Protein AF-0000000070115337 (afdb_homodimer)

Foldseek 3Di:
DCPDDDDDDQVVCCVVVVFWNAECPDDPPDPRYAQFKTKGKDWDAAFDWDPDKDFFAAKKKKKFWQDAWKWKDFPVDIDIDGDGGDMDIDGGGTIIIITHNHTTIMMMMIGRGDPPSPPD/DCPDDDDDDQVVCCVVVVFWNAECPDDPPDPRYAQFKTKGKDWDAAWDWDPDKDFFAAKKKKKFWQDAWKWKDFPVDIDIDGDGGDMDIDGGGTIIIITHNHTTIMMMMIGRGDPPPPPD

Radius of gyration: 17.02 Å; Cα contacts (8 Å, |Δi|>4): 617; chains: 2; bounding box: 38×45×37 Å

Sequence (240 aa):
MDESIYVGNADPDALAERGWLLGHFMPPGHPRHSTDVEIKWGRHPAGDRRAEWVRGEQRTALLVLISGRFHLEFPRRTVVLGKQGDYVVWGRGVDHSWYAPEEAVVLTVRWPSVPGYAIGMDESIYVGNADPDALAERGWLLGHFMPPGHPRHSTDVEIKWGRHPAGDRRAEWVRGEQRTALLVLISGRFHLEFPRRTVVLGKQGDYVVWGRGVDHSWYAPEEAVVLTVRWPSVPGYAIG

Solvent-accessible surface area (backbone atoms only — not comparable to full-atom values): 12409 Å² total; per-residue (Å²): 125,85,72,57,70,44,76,54,44,39,63,71,50,3,63,76,49,82,23,37,62,31,14,56,87,37,55,88,86,41,89,44,37,27,60,58,41,26,34,33,42,43,78,36,54,57,66,38,61,59,92,65,70,46,67,62,33,83,34,35,38,38,40,32,32,60,40,52,29,40,34,41,32,38,94,89,46,71,48,78,32,66,45,67,31,21,30,39,36,36,41,58,56,46,42,35,43,42,39,19,80,33,50,23,32,36,42,35,42,32,35,58,27,63,85,78,67,66,80,125,125,85,74,57,70,43,75,54,44,39,64,69,50,4,64,76,49,82,23,37,61,30,14,55,88,38,56,88,88,41,90,43,37,27,59,59,42,26,34,34,42,45,79,36,52,57,66,38,62,59,91,64,73,48,66,61,32,83,34,36,38,40,41,32,32,58,39,53,29,40,36,42,33,38,96,90,47,73,48,77,33,66,45,69,32,22,30,40,34,38,39,56,56,45,42,37,42,43,37,18,81,33,49,23,32,36,42,35,43,32,36,60,26,64,84,79,67,68,78,127

Organism: Actinoplanes teichomyceticus (NCBI:txid1867)

Nearest PDB structures (foldseek):
  3cew-assembly1_A  TM=8.118E-01  e=1.214E-05  Bacteroides fragilis NCTC 9343
  3bcw-assembly1_A  TM=8.176E-01  e=8.203E-05  Bordetella bronchiseptica RB50
  2q30-assembly1_A  TM=6.316E-01  e=2.907E-05  Oleidesulfovibrio alaskensis G20
  1rc6-assembly1_A  TM=8.215E-01  e=1.402E-03  Escherichia coli
  2vec-assembly1_A  TM=7.480E-01  e=1.127E-03  Escherichia coli

Secondary structure (DSSP, 8-state):
----EEEEEHHHHHHHTTTEEESTTSPTT-TT--SS-EEEEEEE-TTEE-SS-B-S--SEEEEEEEEE-EEEEETTEEEEE-STTEEEEE-TT--BEEEESS-EEEEEEEES--TT----/----EEEEEHHHHHHHTTTEEEBTTSPTT-TTB-SS-EEEEEEE-TTEE-SS-B-S--SEEEEEEEEE-EEEEETTEEEEE-STTEEEEE-TT--BEEEESS-EEEEEEEES--TT----

InterPro domains:
  IPR011051 RmlC-like cupin domain superfamily [SSF51182] (10-116)
  IPR014710 RmlC-like jelly roll fold [G3DSA:2.60.120.10] (31-110)

pLDDT: mean 92.58, std 12.99, range [29.28, 98.94]

Structure (mmCIF, N/CA/C/O backbone):
data_AF-0000000070115337-model_v1
#
loop_
_entity.id
_entity.type
_entity.pdbx_description
1 polymer 'Signal peptidase I'
#
loop_
_atom_site.group_PDB
_atom_site.id
_atom_site.type_symbol
_atom_site.label_atom_id
_atom_site.label_alt_id
_atom_site.label_comp_id
_atom_site.label_asym_id
_atom_site.label_entity_id
_atom_site.label_seq_id
_atom_site.pdbx_PDB_ins_code
_atom_site.Cartn_x
_atom_site.Cartn_y
_atom_site.Cartn_z
_atom_site.occupancy
_atom_site.B_iso_or_equiv
_atom_site.auth_seq_id
_atom_site.auth_comp_id
_atom_site.auth_asym_id
_atom_site.auth_atom_id
_atom_site.pdbx_PDB_model_num
ATOM 1 N N . MET A 1 1 ? -13.93 -22.922 -5.902 1 37.66 1 MET A N 1
ATOM 2 C CA . MET A 1 1 ? -13.586 -21.641 -5.285 1 37.66 1 MET A CA 1
ATOM 3 C C . MET A 1 1 ? -12.93 -20.703 -6.293 1 37.66 1 MET A C 1
ATOM 5 O O . MET A 1 1 ? -11.977 -21.094 -6.973 1 37.66 1 MET A O 1
ATOM 9 N N . ASP A 1 2 ? -13.578 -19.938 -6.918 1 44.94 2 ASP A N 1
ATOM 10 C CA . ASP A 1 2 ? -13.133 -19.125 -8.047 1 44.94 2 ASP A CA 1
ATOM 11 C C . ASP A 1 2 ? -11.82 -18.406 -7.719 1 44.94 2 ASP A C 1
ATOM 13 O O . ASP A 1 2 ? -11.758 -17.609 -6.773 1 44.94 2 ASP A O 1
ATOM 17 N N . GLU A 1 3 ? -10.688 -19.141 -7.848 1 57.88 3 GLU A N 1
ATOM 18 C CA . GLU A 1 3 ? -9.289 -18.719 -7.715 1 57.88 3 GLU A CA 1
ATOM 19 C C . GLU A 1 3 ? -9.047 -17.406 -8.453 1 57.88 3 GLU A C 1
ATOM 21 O O . GLU A 1 3 ? -8.398 -17.391 -9.5 1 57.88 3 GLU A O 1
ATOM 26 N N . SER A 1 4 ? -9.859 -16.297 -8.102 1 81.25 4 SER A N 1
ATOM 27 C CA . SER A 1 4 ? -9.797 -15.133 -8.977 1 81.25 4 SER A CA 1
ATOM 28 C C . SER A 1 4 ? -8.539 -14.312 -8.711 1 81.25 4 SER A C 1
ATOM 30 O O . SER A 1 4 ? -8.188 -14.062 -7.559 1 81.25 4 SER A O 1
ATOM 32 N N . ILE A 1 5 ? -7.645 -14.344 -9.602 1 94.88 5 ILE A N 1
ATOM 33 C CA . ILE A 1 5 ? -6.465 -13.492 -9.719 1 94.88 5 ILE A CA 1
ATOM 34 C C . ILE A 1 5 ? -6.77 -12.32 -10.648 1 94.88 5 ILE A C 1
ATOM 36 O O . ILE A 1 5 ? -7.23 -12.516 -11.773 1 94.88 5 ILE A O 1
ATOM 40 N N . TYR A 1 6 ? -6.633 -11.156 -10.117 1 97.5 6 TYR A N 1
ATOM 41 C CA . TYR A 1 6 ? -6.824 -9.953 -10.914 1 97.5 6 TYR A CA 1
ATOM 42 C C . TYR A 1 6 ? -5.504 -9.211 -11.102 1 97.5 6 TYR A C 1
ATOM 44 O O . TYR A 1 6 ? -4.754 -9.008 -10.148 1 97.5 6 TYR A O 1
ATOM 52 N N . VAL A 1 7 ? -5.23 -8.859 -12.352 1 98 7 VAL A N 1
ATOM 53 C CA . VAL A 1 7 ? -3.982 -8.18 -12.672 1 98 7 VAL A CA 1
ATOM 54 C C . VAL A 1 7 ? -4.281 -6.832 -13.328 1 98 7 VAL A C 1
ATOM 56 O O . VAL A 1 7 ? -5.168 -6.73 -14.18 1 98 7 VAL A O 1
ATOM 59 N N . GLY A 1 8 ? -3.562 -5.793 -12.914 1 97.94 8 GLY A N 1
ATOM 60 C CA . GLY A 1 8 ? -3.701 -4.477 -13.516 1 97.94 8 GLY A CA 1
ATOM 61 C C . GLY A 1 8 ? -2.49 -3.59 -13.305 1 97.94 8 GLY A C 1
ATOM 62 O O . GLY A 1 8 ? -1.444 -4.059 -12.844 1 97.94 8 GLY A O 1
ATOM 63 N N . ASN A 1 9 ? -2.559 -2.375 -13.758 1 98.81 9 ASN A N 1
ATOM 64 C CA . ASN A 1 9 ? -1.604 -1.315 -13.453 1 98.81 9 ASN A CA 1
ATOM 65 C C . ASN A 1 9 ? -2.277 -0.135 -12.758 1 98.81 9 ASN A C 1
ATOM 67 O O . ASN A 1 9 ? -3.344 0.314 -13.18 1 98.81 9 ASN A O 1
ATOM 71 N N . ALA A 1 10 ? -1.604 0.33 -11.758 1 98.69 10 ALA A N 1
ATOM 72 C CA . ALA A 1 10 ? -2.211 1.312 -10.859 1 98.69 10 ALA A CA 1
ATOM 73 C C . ALA A 1 10 ? -2.408 2.65 -11.57 1 98.69 10 ALA A C 1
ATOM 75 O O . ALA A 1 10 ? -3.359 3.379 -11.281 1 98.69 10 ALA A O 1
ATOM 76 N N . ASP A 1 11 ? -1.529 3.004 -12.5 1 97.94 11 ASP A N 1
ATOM 77 C CA . ASP A 1 11 ? -1.623 4.312 -13.133 1 97.94 11 ASP A CA 1
ATOM 78 C C . ASP A 1 11 ? -2.93 4.457 -13.906 1 97.94 11 ASP A C 1
ATOM 80 O O . ASP A 1 11 ? -3.764 5.301 -13.586 1 97.94 11 ASP A O 1
ATOM 84 N N . PRO A 1 12 ? -3.221 3.621 -14.914 1 97.88 12 PRO A N 1
ATOM 85 C CA . PRO A 1 12 ? -4.48 3.789 -15.641 1 97.88 12 PRO A CA 1
ATOM 86 C C . PRO A 1 12 ? -5.703 3.428 -14.797 1 97.88 12 PRO A C 1
ATOM 88 O O . PRO A 1 12 ? -6.762 4.047 -14.945 1 97.88 12 PRO A O 1
ATOM 91 N N . ASP A 1 13 ? -5.637 2.439 -13.906 1 97.38 13 ASP A N 1
ATOM 92 C CA . ASP A 1 13 ? -6.785 2.008 -13.117 1 97.38 13 ASP A CA 1
ATOM 93 C C . ASP A 1 13 ? -7.215 3.096 -12.141 1 97.38 13 ASP A C 1
ATOM 95 O O . ASP A 1 13 ? -8.414 3.344 -11.961 1 97.38 13 ASP A O 1
ATOM 99 N N . ALA A 1 14 ? -6.191 3.697 -11.5 1 95.62 14 ALA A N 1
ATOM 100 C CA . ALA A 1 14 ? -6.508 4.738 -10.523 1 95.62 14 ALA A CA 1
ATOM 101 C C . ALA A 1 14 ? -7.078 5.977 -11.203 1 95.62 14 ALA A C 1
ATOM 103 O O . ALA A 1 14 ? -7.957 6.645 -10.664 1 95.62 14 ALA A O 1
ATOM 104 N N . LEU A 1 15 ? -6.508 6.316 -12.336 1 93.56 15 LEU A N 1
ATOM 105 C CA . LEU A 1 15 ? -7.023 7.453 -13.094 1 93.56 15 LEU A CA 1
ATOM 106 C C . LEU A 1 15 ? -8.516 7.293 -13.359 1 93.56 15 LEU A C 1
ATOM 108 O O . LEU A 1 15 ? -9.273 8.258 -13.25 1 93.56 15 LEU A O 1
ATOM 112 N N . ALA A 1 16 ? -8.984 6.09 -13.555 1 92.25 16 ALA A N 1
ATOM 113 C CA . ALA A 1 16 ? -10.383 5.82 -13.875 1 92.25 16 ALA A CA 1
ATOM 114 C C . ALA A 1 16 ? -11.266 5.961 -12.633 1 92.25 16 ALA A C 1
ATOM 116 O O . ALA A 1 16 ? -12.477 6.176 -12.742 1 92.25 16 ALA A O 1
ATOM 117 N N . GLU A 1 17 ? -10.672 5.859 -11.445 1 91.94 17 GLU A N 1
ATOM 118 C CA . GLU A 1 17 ? -11.414 5.863 -10.195 1 91.94 17 GLU A CA 1
ATOM 119 C C . GLU A 1 17 ? -10.953 6.992 -9.281 1 91.94 17 GLU A C 1
ATOM 121 O O . GLU A 1 17 ? -10.969 6.852 -8.055 1 91.94 17 GLU A O 1
ATOM 126 N N . ARG A 1 18 ? -10.398 8.086 -9.867 1 90.75 18 ARG A N 1
ATOM 127 C CA . ARG A 1 18 ? -10 9.289 -9.141 1 90.75 18 ARG A CA 1
ATOM 128 C C . ARG A 1 18 ? -8.938 8.961 -8.094 1 90.75 18 ARG A C 1
ATOM 130 O O . ARG A 1 18 ? -9.031 9.414 -6.949 1 90.75 18 ARG A O 1
ATOM 137 N N . GLY A 1 19 ? -8.062 7.98 -8.445 1 94.38 19 GLY A N 1
ATOM 138 C CA . GLY A 1 19 ? -6.914 7.652 -7.625 1 94.38 19 GLY A CA 1
ATOM 139 C C . GLY A 1 19 ? -7.098 6.379 -6.82 1 94.38 19 GLY A C 1
ATOM 140 O O . GLY A 1 19 ? -6.129 5.82 -6.301 1 94.38 19 GLY A O 1
ATOM 141 N N . TRP A 1 20 ? -8.367 5.914 -6.723 1 94.88 20 TRP A N 1
ATOM 142 C CA . TRP A 1 20 ? -8.625 4.723 -5.918 1 94.88 20 TRP A CA 1
ATOM 143 C C . TRP A 1 20 ? -8.391 3.455 -6.73 1 94.88 20 TRP A C 1
ATOM 145 O O . TRP A 1 20 ? -8.82 3.361 -7.883 1 94.88 20 TRP A O 1
ATOM 155 N N . LEU A 1 21 ? -7.738 2.576 -6.129 1 96.56 21 LEU A N 1
ATOM 156 C CA . LEU A 1 21 ? -7.43 1.306 -6.777 1 96.56 21 LEU A CA 1
ATOM 157 C C . LEU A 1 21 ? -8.344 0.198 -6.266 1 96.56 21 LEU A C 1
ATOM 159 O O . LEU A 1 21 ? -8.797 -0.646 -7.043 1 96.56 21 LEU A O 1
ATOM 163 N N . LEU A 1 22 ? -8.641 0.232 -5.02 1 96.69 22 LEU A N 1
ATOM 164 C CA . LEU A 1 22 ? -9.359 -0.833 -4.332 1 96.69 22 LEU A CA 1
ATOM 165 C C . LEU A 1 22 ? -10.18 -0.273 -3.172 1 96.69 22 LEU A C 1
ATOM 167 O O . LEU A 1 22 ? -9.688 0.554 -2.402 1 96.69 22 LEU A O 1
ATOM 171 N N . GLY A 1 23 ? -11.461 -0.731 -3.094 1 95.44 23 GLY A N 1
ATOM 172 C CA . GLY A 1 23 ? -12.297 -0.263 -2.002 1 95.44 23 GLY A CA 1
ATOM 173 C C . GLY A 1 23 ? -13.781 -0.468 -2.258 1 95.44 23 GLY A C 1
ATOM 174 O O . GLY A 1 23 ? -14.164 -1.12 -3.23 1 95.44 23 GLY A O 1
ATOM 175 N N . HIS A 1 24 ? -14.641 0.125 -1.381 1 93.62 24 HIS A N 1
ATOM 176 C CA . HIS A 1 24 ? -16.078 -0.079 -1.353 1 93.62 24 HIS A CA 1
ATOM 177 C C . HIS A 1 24 ? -16.75 0.474 -2.611 1 93.62 24 HIS A C 1
ATOM 179 O O . HIS A 1 24 ? -17.844 0.061 -2.971 1 93.62 24 HIS A O 1
ATOM 185 N N . PHE A 1 25 ? -16.078 1.37 -3.291 1 90.69 25 PHE A N 1
ATOM 186 C CA . PHE A 1 25 ? -16.641 2.041 -4.457 1 90.69 25 PHE A CA 1
ATOM 187 C C . PHE A 1 25 ? -16.766 1.072 -5.629 1 90.69 25 PHE A C 1
ATOM 189 O O . PHE A 1 25 ? -17.484 1.342 -6.586 1 90.69 25 PHE A O 1
ATOM 196 N N . MET A 1 26 ? -15.977 0.029 -5.582 1 92.81 26 MET A N 1
ATOM 197 C CA . MET A 1 26 ? -16.141 -0.997 -6.609 1 92.81 26 MET A CA 1
ATOM 198 C C . MET A 1 26 ? -17.406 -1.807 -6.379 1 92.81 26 MET A C 1
ATOM 200 O O . MET A 1 26 ? -17.781 -2.068 -5.234 1 92.81 26 MET A O 1
ATOM 204 N N . PRO A 1 27 ? -18.078 -2.17 -7.434 1 92.5 27 PRO A N 1
ATOM 205 C CA . PRO A 1 27 ? -19.281 -2.965 -7.238 1 92.5 27 PRO A CA 1
ATOM 206 C C . PRO A 1 27 ? -19.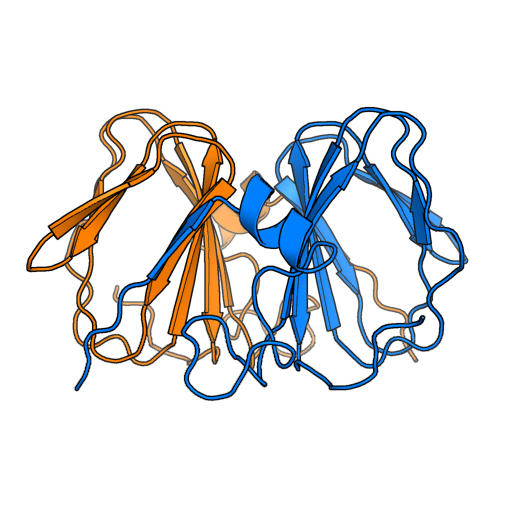016 -4.305 -6.555 1 92.5 27 PRO A C 1
ATOM 208 O O . PRO A 1 27 ? -17.953 -4.906 -6.77 1 92.5 27 PRO A O 1
ATOM 211 N N . PRO A 1 28 ? -20.031 -4.738 -5.785 1 91.19 28 PRO A N 1
ATOM 212 C CA . PRO A 1 28 ? -19.875 -6.059 -5.168 1 91.19 28 PRO A CA 1
ATOM 213 C C . PRO A 1 28 ? -19.531 -7.148 -6.18 1 91.19 28 PRO A C 1
ATOM 215 O O . PRO A 1 28 ? -20.078 -7.172 -7.277 1 91.19 28 PRO A O 1
ATOM 218 N N . GLY A 1 29 ? -18.609 -7.945 -5.848 1 90.94 29 GLY A N 1
ATOM 219 C CA . GLY A 1 29 ? -18.203 -9.031 -6.727 1 90.94 29 GLY A CA 1
ATOM 220 C C . GLY A 1 29 ? -16.969 -8.719 -7.535 1 90.94 29 GLY A C 1
ATOM 221 O O . GLY A 1 29 ? -16.328 -9.617 -8.086 1 90.94 29 GLY A O 1
ATOM 222 N N . HIS A 1 30 ? -16.797 -7.367 -7.723 1 93.25 30 HIS A N 1
ATOM 223 C CA . HIS A 1 30 ? -15.57 -6.973 -8.406 1 93.25 30 HIS A CA 1
ATOM 224 C C . HIS A 1 30 ? -14.336 -7.332 -7.59 1 93.25 30 HIS A C 1
ATOM 226 O O . HIS A 1 30 ? -14.328 -7.184 -6.367 1 93.25 30 HIS A O 1
ATOM 232 N N . PRO A 1 31 ? -13.211 -7.727 -8.234 1 93.31 31 PRO A N 1
ATOM 233 C CA . PRO A 1 31 ? -12.023 -8.18 -7.512 1 93.31 31 PRO A CA 1
ATOM 234 C C . PRO A 1 31 ? -11.398 -7.078 -6.652 1 93.31 31 PRO A C 1
ATOM 236 O O . PRO A 1 31 ? -10.688 -7.371 -5.688 1 93.31 31 PRO A O 1
ATOM 239 N N . ARG A 1 32 ? -11.703 -5.906 -6.992 1 96.5 32 ARG A N 1
ATOM 240 C CA . ARG A 1 32 ? -11.117 -4.789 -6.258 1 96.5 32 ARG A CA 1
ATOM 241 C C . ARG A 1 32 ? -12.117 -4.203 -5.266 1 96.5 32 ARG A C 1
ATOM 243 O O . ARG A 1 32 ? -11.914 -3.102 -4.75 1 96.5 32 ARG A O 1
ATOM 250 N N . HIS A 1 33 ? -13.258 -4.914 -5.059 1 95.38 33 HIS A N 1
ATOM 251 C CA . HIS A 1 33 ? -14.195 -4.48 -4.023 1 95.38 33 HIS A CA 1
ATOM 252 C C . HIS A 1 33 ? -13.727 -4.906 -2.639 1 95.38 33 HIS A C 1
ATOM 254 O O . HIS A 1 33 ? -13.344 -6.062 -2.438 1 95.38 33 HIS A O 1
ATOM 260 N N . SER A 1 34 ? -13.758 -3.992 -1.708 1 96.06 34 SER A N 1
ATOM 261 C CA . SER A 1 34 ? -13.445 -4.289 -0.314 1 96.06 34 SER A CA 1
ATOM 262 C C . SER A 1 34 ? -14.156 -3.32 0.628 1 96.06 34 SER A C 1
ATOM 264 O O . SER A 1 34 ? -14.141 -2.107 0.405 1 96.06 34 SER A O 1
ATOM 266 N N . THR A 1 35 ? -14.703 -3.844 1.686 1 94.56 35 THR A N 1
ATOM 267 C CA . THR A 1 35 ? -15.211 -2.988 2.752 1 94.56 35 THR A CA 1
ATOM 268 C C . THR A 1 35 ? -14.203 -2.887 3.893 1 94.56 35 THR A C 1
ATOM 270 O O . THR A 1 35 ? -14.367 -2.076 4.805 1 94.56 35 THR A O 1
ATOM 273 N N . ASP A 1 36 ? -13.133 -3.639 3.834 1 95.44 36 ASP A N 1
ATOM 274 C CA . ASP A 1 36 ? -12.141 -3.693 4.906 1 95.44 36 ASP A CA 1
ATOM 275 C C . ASP A 1 36 ? -11.039 -2.658 4.691 1 95.44 36 ASP A C 1
ATOM 277 O O . ASP A 1 36 ? -10.57 -2.043 5.648 1 95.44 36 ASP A O 1
ATOM 281 N N . VAL A 1 37 ? -10.617 -2.512 3.443 1 97.31 37 VAL A N 1
ATOM 282 C CA . VAL A 1 37 ? -9.453 -1.688 3.145 1 97.31 37 VAL A CA 1
ATOM 283 C C . VAL A 1 37 ? -9.695 -0.882 1.872 1 97.31 37 VAL A C 1
ATOM 285 O O . VAL A 1 37 ? -10.352 -1.361 0.944 1 97.31 37 VAL A O 1
ATOM 288 N N . GLU A 1 38 ? -9.156 0.298 1.89 1 96.62 38 GLU A N 1
ATOM 289 C CA . GLU A 1 38 ? -9.062 1.13 0.693 1 96.62 38 GLU A CA 1
ATOM 290 C C . GLU A 1 38 ? -7.605 1.39 0.315 1 96.62 38 GLU A C 1
ATOM 292 O O . GLU A 1 38 ? -6.762 1.611 1.187 1 96.62 38 GLU A O 1
ATOM 297 N N . ILE A 1 39 ? -7.359 1.362 -0.962 1 98.19 39 ILE A N 1
ATOM 298 C CA . ILE A 1 39 ? -6.016 1.672 -1.444 1 98.19 39 ILE A CA 1
ATOM 299 C C . ILE A 1 39 ? -6.094 2.74 -2.531 1 98.19 39 ILE A C 1
ATOM 301 O O . ILE A 1 39 ? -6.848 2.6 -3.496 1 98.19 39 ILE A O 1
ATOM 305 N N . LYS A 1 40 ? -5.375 3.809 -2.371 1 97.69 40 LYS A N 1
ATOM 306 C CA . LYS A 1 40 ? -5.27 4.895 -3.34 1 97.69 40 LYS A CA 1
ATOM 307 C C . LYS A 1 40 ? -3.863 4.98 -3.922 1 97.69 40 LYS A C 1
ATOM 309 O O . LYS A 1 40 ? -2.877 4.852 -3.195 1 97.69 40 LYS A O 1
ATOM 314 N N . TRP A 1 41 ? -3.781 5.074 -5.176 1 98.5 41 TRP A N 1
ATOM 315 C CA . TRP A 1 41 ? -2.562 5.328 -5.941 1 98.5 41 TRP A CA 1
ATOM 316 C C . TRP A 1 41 ? -2.551 6.75 -6.492 1 98.5 41 TRP A C 1
ATOM 318 O O . TRP A 1 41 ? -3.359 7.09 -7.359 1 98.5 41 TRP A O 1
ATOM 328 N N . GLY A 1 42 ? -1.579 7.59 -5.93 1 98.12 42 GLY A N 1
ATOM 329 C CA . GLY A 1 42 ? -1.545 8.984 -6.348 1 98.12 42 GLY A CA 1
ATOM 330 C C . GLY A 1 42 ? -0.309 9.336 -7.152 1 98.12 42 GLY A C 1
ATOM 331 O O . GLY A 1 42 ? 0.816 9.172 -6.676 1 98.12 42 GLY A O 1
ATOM 332 N N . ARG A 1 43 ? -0.493 9.781 -8.352 1 97.88 43 ARG A N 1
ATOM 333 C CA . ARG A 1 43 ? 0.549 10.438 -9.133 1 97.88 43 ARG A CA 1
ATOM 334 C C . ARG A 1 43 ? 0.312 11.938 -9.203 1 97.88 43 ARG A C 1
ATOM 336 O O . ARG A 1 43 ? -0.723 12.383 -9.703 1 97.88 43 ARG A O 1
ATOM 343 N N . HIS A 1 44 ? 1.258 12.648 -8.711 1 98.19 44 HIS A N 1
ATOM 344 C CA . HIS A 1 44 ? 1.104 14.094 -8.555 1 98.19 44 HIS A CA 1
ATOM 345 C C . HIS A 1 44 ? 2.172 14.852 -9.336 1 98.19 44 HIS A C 1
ATOM 347 O O . HIS A 1 44 ? 3.369 14.641 -9.117 1 98.19 44 HIS A O 1
ATOM 353 N N . PRO A 1 45 ? 1.77 15.688 -10.258 1 98.25 45 PRO A N 1
ATOM 354 C CA . PRO A 1 45 ? 2.764 16.562 -10.891 1 98.25 45 PRO A CA 1
ATOM 355 C C . PRO A 1 45 ? 3.342 17.594 -9.922 1 98.25 45 PRO A C 1
ATOM 357 O O . PRO A 1 45 ? 2.766 17.844 -8.859 1 98.25 45 PRO A O 1
ATOM 360 N N . ALA A 1 46 ? 4.496 18.141 -10.305 1 98.69 46 ALA A N 1
ATOM 361 C CA . ALA A 1 46 ? 5.109 19.188 -9.492 1 98.69 46 ALA A CA 1
ATOM 362 C C . ALA A 1 46 ? 4.129 20.328 -9.258 1 98.69 46 ALA A C 1
ATOM 364 O O . ALA A 1 46 ? 3.482 20.812 -10.188 1 98.69 46 ALA A O 1
ATOM 365 N N . GLY A 1 47 ? 3.943 20.719 -8.031 1 98.62 47 GLY A N 1
ATOM 366 C CA . GLY A 1 47 ? 3.086 21.844 -7.672 1 98.62 47 GLY A CA 1
ATOM 367 C C . GLY A 1 47 ? 1.686 21.422 -7.273 1 98.62 47 GLY A C 1
ATOM 368 O O . GLY A 1 47 ? 0.894 22.234 -6.801 1 98.62 47 GLY A O 1
ATOM 369 N N . ASP A 1 48 ? 1.349 20.156 -7.414 1 98.38 48 ASP A N 1
ATOM 370 C CA . ASP A 1 48 ? 0.033 19.641 -7.043 1 98.38 48 ASP A CA 1
ATOM 371 C C . ASP A 1 48 ? -0.227 19.828 -5.551 1 98.38 48 ASP A C 1
ATOM 373 O O . ASP A 1 48 ? 0.681 19.672 -4.73 1 98.38 48 ASP A O 1
ATOM 377 N N . ARG A 1 49 ? -1.497 20.172 -5.234 1 98.06 49 ARG A N 1
ATOM 378 C CA . ARG A 1 49 ? -1.897 20.438 -3.854 1 98.06 49 ARG A CA 1
ATOM 379 C C . ARG A 1 49 ? -3.35 20.031 -3.621 1 98.06 49 ARG A C 1
ATOM 381 O O . ARG A 1 49 ? -4.203 20.25 -4.48 1 98.06 49 ARG A O 1
ATOM 388 N N . ARG A 1 50 ? -3.506 19.547 -2.408 1 96.69 50 ARG A N 1
ATOM 389 C CA . ARG A 1 50 ? -4.895 19.25 -2.07 1 96.69 50 ARG A CA 1
ATOM 390 C C . ARG A 1 50 ? -5.719 20.516 -1.969 1 96.69 50 ARG A C 1
ATOM 392 O O . ARG A 1 50 ? -5.281 21.5 -1.36 1 96.69 50 ARG A O 1
ATOM 399 N N . ALA A 1 51 ? -6.941 20.453 -2.43 1 94.5 51 ALA A N 1
ATOM 400 C CA . ALA A 1 51 ? -7.793 21.641 -2.5 1 94.5 51 ALA A CA 1
ATOM 401 C C . ALA A 1 51 ? -8.273 22.047 -1.111 1 94.5 51 ALA A C 1
ATOM 403 O O . ALA A 1 51 ? -8.344 23.234 -0.799 1 94.5 51 ALA A O 1
ATOM 404 N N . GLU A 1 52 ? -8.648 21.062 -0.316 1 94.62 52 GLU A N 1
ATOM 405 C CA . GLU A 1 52 ? -9.172 21.328 1.021 1 94.62 52 GLU A CA 1
ATOM 406 C C . GLU A 1 52 ? -8.602 20.344 2.039 1 94.62 52 GLU A C 1
ATOM 408 O O . GLU A 1 52 ? -8.453 19.156 1.744 1 94.62 52 GLU A O 1
ATOM 413 N N . TRP A 1 53 ? -8.469 20.859 3.254 1 95.38 53 TRP A N 1
ATOM 414 C CA . TRP A 1 53 ? -8.039 20 4.344 1 95.38 53 TRP A CA 1
ATOM 415 C C . TRP A 1 53 ? -9.078 18.922 4.625 1 95.38 53 TRP A C 1
ATOM 417 O O . TRP A 1 53 ? -10.281 19.188 4.617 1 95.38 53 TRP A O 1
ATOM 427 N N . VAL A 1 54 ? -8.539 17.656 4.816 1 92.56 54 VAL A N 1
ATOM 428 C CA . VAL A 1 54 ? -9.398 16.625 5.402 1 92.56 54 VAL A CA 1
ATOM 429 C C . VAL A 1 54 ? -9.562 16.891 6.902 1 92.56 54 VAL A C 1
ATOM 431 O O . VAL A 1 54 ? -8.578 17.109 7.609 1 92.56 54 VAL A O 1
ATOM 434 N N . ARG A 1 55 ? -10.727 16.844 7.316 1 91.75 55 ARG A N 1
ATOM 435 C CA . ARG A 1 55 ? -11.008 17.047 8.734 1 91.75 55 ARG A CA 1
ATOM 436 C C . ARG A 1 55 ? -11.758 15.844 9.312 1 91.75 55 ARG A C 1
ATOM 438 O O . ARG A 1 55 ? -12.617 15.266 8.648 1 91.75 55 ARG A O 1
ATOM 445 N N . GLY A 1 56 ? -11.445 15.562 10.5 1 85.56 56 GLY A N 1
ATOM 446 C CA . GLY A 1 56 ? -12.164 14.508 11.195 1 85.56 56 GLY A CA 1
ATOM 447 C C . GLY A 1 56 ? -12.016 13.148 10.539 1 85.56 56 GLY A C 1
ATOM 448 O O . GLY A 1 56 ? -13.008 12.438 10.336 1 85.56 56 GLY A O 1
ATOM 449 N N . GLU A 1 57 ? -10.82 12.766 10.141 1 84.56 57 GLU A N 1
ATOM 450 C CA . GLU A 1 57 ? -10.578 11.445 9.562 1 84.56 57 GLU A CA 1
ATOM 451 C C . GLU A 1 57 ? -11.172 10.344 10.438 1 84.56 57 GLU A C 1
ATOM 453 O O . GLU A 1 57 ? -11.016 10.359 11.664 1 84.56 57 GLU A O 1
ATOM 458 N N . GLN A 1 58 ? -11.906 9.406 9.844 1 86.62 58 GLN A N 1
ATOM 459 C CA . GLN A 1 58 ? -12.57 8.344 10.594 1 86.62 58 GLN A CA 1
ATOM 460 C C . GLN A 1 58 ? -11.797 7.035 10.484 1 86.62 58 GLN A C 1
ATOM 462 O O . GLN A 1 58 ? -12.078 6.078 11.211 1 86.62 58 GLN A O 1
ATOM 467 N N . ARG A 1 59 ? -10.867 7.055 9.672 1 92.31 59 ARG A N 1
ATOM 468 C CA . ARG A 1 59 ? -10.109 5.836 9.398 1 92.31 59 ARG A CA 1
ATOM 469 C C . ARG A 1 59 ? -8.656 5.984 9.836 1 92.31 59 ARG A C 1
ATOM 471 O O . ARG A 1 59 ? -8.195 7.094 10.117 1 92.31 59 ARG A O 1
ATOM 478 N N . THR A 1 60 ? -7.984 4.902 9.938 1 94.81 60 THR A N 1
ATOM 479 C CA . THR A 1 60 ? -6.527 4.902 10.039 1 94.81 60 THR A CA 1
ATOM 480 C C . THR A 1 60 ? -5.895 4.867 8.648 1 94.81 60 THR A C 1
ATOM 482 O O . THR A 1 60 ? -6.41 4.207 7.742 1 94.81 60 THR A O 1
ATOM 485 N N . ALA A 1 61 ? -4.77 5.578 8.516 1 96.81 61 ALA A N 1
ATOM 486 C CA . ALA A 1 61 ? -4.137 5.645 7.203 1 96.81 61 ALA A CA 1
ATOM 487 C C . ALA A 1 61 ? -2.633 5.41 7.305 1 96.81 61 ALA A C 1
ATOM 489 O O . ALA A 1 61 ? -1.998 5.832 8.273 1 96.81 61 ALA A O 1
ATOM 490 N N . LEU A 1 62 ? -2.072 4.719 6.398 1 98.25 62 LEU A N 1
ATOM 491 C CA . LEU A 1 62 ? -0.644 4.684 6.109 1 98.25 62 LEU A CA 1
ATOM 492 C C . LEU A 1 62 ? -0.362 5.191 4.699 1 98.25 62 LEU A C 1
ATOM 494 O O . LEU A 1 62 ? -0.914 4.672 3.727 1 98.25 62 LEU A O 1
ATOM 498 N N . LEU A 1 63 ? 0.385 6.242 4.543 1 98.81 63 LEU A N 1
ATOM 499 C CA . LEU A 1 63 ? 0.828 6.762 3.254 1 98.81 63 LEU A CA 1
ATOM 500 C C . LEU A 1 63 ? 2.328 6.559 3.072 1 98.81 63 LEU A C 1
ATOM 502 O O . LEU A 1 63 ? 3.117 6.922 3.947 1 98.81 63 LEU A O 1
ATOM 506 N N . VAL A 1 64 ? 2.773 5.953 1.977 1 98.94 64 VAL A N 1
ATOM 507 C CA . VAL A 1 64 ? 4.18 5.672 1.71 1 98.94 64 VAL A CA 1
ATOM 508 C C . VAL A 1 64 ? 4.594 6.312 0.387 1 98.94 64 VAL A C 1
ATOM 510 O O . VAL A 1 64 ? 3.842 6.277 -0.589 1 98.94 64 VAL A O 1
ATOM 513 N N . LEU A 1 65 ? 5.805 6.906 0.336 1 98.94 65 LEU A N 1
ATOM 514 C CA . LEU A 1 65 ? 6.363 7.484 -0.881 1 98.94 65 LEU A CA 1
ATOM 515 C C . LEU A 1 65 ? 6.949 6.398 -1.778 1 98.94 65 LEU A C 1
ATOM 517 O O . LEU A 1 65 ? 7.812 5.629 -1.348 1 98.94 65 LEU A O 1
ATOM 521 N N . ILE A 1 66 ? 6.488 6.367 -2.953 1 98.88 66 ILE A N 1
ATOM 522 C CA . ILE A 1 66 ? 7.004 5.426 -3.943 1 98.88 66 ILE A CA 1
ATOM 523 C C . ILE A 1 66 ? 8.156 6.066 -4.707 1 98.88 66 ILE A C 1
ATOM 525 O O . ILE A 1 66 ? 9.211 5.445 -4.891 1 98.88 66 ILE A O 1
ATOM 529 N N . SER A 1 67 ? 7.969 7.258 -5.125 1 98.75 67 SER A N 1
ATOM 530 C CA . SER A 1 67 ? 9.023 8.016 -5.797 1 98.75 67 SER A CA 1
ATOM 531 C C . SER A 1 67 ? 8.766 9.516 -5.719 1 98.75 67 SER A C 1
ATOM 533 O O . SER A 1 67 ? 7.625 9.938 -5.523 1 98.75 67 SER A O 1
ATOM 535 N N . GLY A 1 68 ? 9.867 10.297 -5.812 1 98.62 68 GLY A N 1
ATOM 536 C CA . GLY A 1 68 ? 9.781 11.75 -5.82 1 98.62 68 GLY A CA 1
ATOM 537 C C . GLY A 1 68 ? 9.867 12.359 -4.434 1 98.62 68 GLY A C 1
ATOM 538 O O . GLY A 1 68 ? 10.695 11.938 -3.617 1 98.62 68 GLY A O 1
ATOM 539 N N . ARG A 1 69 ? 9.156 13.445 -4.227 1 98.88 69 ARG A N 1
ATOM 540 C CA . ARG A 1 69 ? 9.078 14.164 -2.961 1 98.88 69 ARG A CA 1
ATOM 541 C C . ARG A 1 69 ? 7.645 14.594 -2.662 1 98.88 69 ARG A C 1
ATOM 543 O O . ARG A 1 69 ? 6.922 15.039 -3.561 1 98.88 69 ARG A O 1
ATOM 550 N N . PHE A 1 70 ? 7.227 14.492 -1.413 1 98.88 70 PHE A N 1
ATOM 551 C CA . PHE A 1 70 ? 5.84 14.719 -1.023 1 98.88 70 PHE A CA 1
ATOM 552 C C . PHE A 1 70 ? 5.758 15.281 0.392 1 98.88 70 PHE A C 1
ATOM 554 O O . PHE A 1 70 ? 6.441 14.797 1.297 1 98.88 70 PHE A O 1
ATOM 561 N N . HIS A 1 71 ? 5.004 16.281 0.521 1 98.94 71 HIS A N 1
ATOM 562 C CA . HIS A 1 71 ? 4.77 16.875 1.83 1 98.94 71 HIS A CA 1
ATOM 563 C C . HIS A 1 71 ? 3.393 16.5 2.367 1 98.94 71 HIS A C 1
ATOM 565 O O . HIS A 1 71 ? 2.373 16.844 1.76 1 98.94 71 HIS A O 1
ATOM 571 N N . LEU A 1 72 ? 3.359 15.82 3.463 1 98.69 72 LEU A N 1
ATOM 572 C CA . LEU A 1 72 ? 2.119 15.594 4.199 1 98.69 72 LEU A CA 1
ATOM 573 C C . LEU A 1 72 ? 1.968 16.609 5.328 1 98.69 72 LEU A C 1
ATOM 575 O O . LEU A 1 72 ? 2.848 16.734 6.184 1 98.69 72 LEU A O 1
ATOM 579 N N . GLU A 1 73 ? 0.883 17.281 5.281 1 98.38 73 GLU A N 1
ATOM 580 C CA . GLU A 1 73 ? 0.702 18.422 6.191 1 98.38 73 GLU A CA 1
ATOM 581 C C . GLU A 1 73 ? -0.308 18.094 7.285 1 98.38 73 GLU A C 1
ATOM 583 O O . GLU A 1 73 ? -1.414 17.625 7 1 98.38 73 GLU A O 1
ATOM 588 N N . PHE A 1 74 ? 0.121 18.281 8.508 1 97.06 74 PHE A N 1
ATOM 589 C CA . PHE A 1 74 ? -0.722 18.219 9.695 1 97.06 74 PHE A CA 1
ATOM 590 C C . PHE A 1 74 ? -0.809 19.578 10.383 1 97.06 74 PHE A C 1
ATOM 592 O O . PHE A 1 74 ? -0.025 20.469 10.078 1 97.06 74 PHE A O 1
ATOM 599 N N . PRO A 1 75 ? -1.827 19.812 11.266 1 94.81 75 PRO A N 1
ATOM 600 C CA . PRO A 1 75 ? -2.023 21.141 11.852 1 94.81 75 PRO A CA 1
ATOM 601 C C . PRO A 1 75 ? -0.761 21.688 12.508 1 94.81 75 PRO A C 1
ATOM 603 O O . PRO A 1 75 ? -0.492 22.891 12.43 1 94.81 75 PRO A O 1
ATOM 606 N N . ARG A 1 76 ? 0.105 20.812 13.102 1 94.25 76 ARG A N 1
ATOM 607 C CA . ARG A 1 76 ? 1.214 21.344 13.891 1 94.25 76 ARG A CA 1
ATOM 608 C C . ARG A 1 76 ? 2.555 20.984 13.258 1 94.25 76 ARG A C 1
ATOM 610 O O . ARG A 1 76 ? 3.611 21.297 13.812 1 94.25 76 ARG A O 1
ATOM 617 N N . ARG A 1 77 ? 2.482 20.312 12.086 1 96.31 77 ARG A N 1
ATOM 618 C CA . ARG A 1 77 ? 3.754 19.953 11.469 1 96.31 77 ARG A CA 1
ATOM 619 C C . ARG A 1 77 ? 3.553 19.5 10.023 1 96.31 77 ARG A C 1
ATOM 621 O O . ARG A 1 77 ? 2.453 19.094 9.641 1 96.31 77 ARG A O 1
ATOM 628 N N . THR A 1 78 ? 4.617 19.641 9.312 1 98.19 78 THR A N 1
ATOM 629 C CA . THR A 1 78 ? 4.707 19.047 7.977 1 98.19 78 THR A CA 1
ATOM 630 C C . THR A 1 78 ? 5.727 17.922 7.949 1 98.19 78 THR A C 1
ATOM 632 O O . THR A 1 78 ? 6.855 18.078 8.414 1 98.19 78 THR A O 1
ATOM 635 N N . VAL A 1 79 ? 5.312 16.812 7.434 1 98.62 79 VAL A N 1
ATOM 636 C CA . VAL A 1 79 ? 6.223 15.68 7.242 1 98.62 79 VAL A CA 1
ATOM 637 C C . VAL A 1 79 ? 6.672 15.617 5.781 1 98.62 79 VAL A C 1
ATOM 639 O O . VAL A 1 79 ? 5.848 15.445 4.879 1 98.62 79 VAL A O 1
ATOM 642 N N . VAL A 1 80 ? 7.984 15.727 5.617 1 98.88 80 VAL A N 1
ATOM 643 C CA . VAL A 1 80 ? 8.547 15.664 4.273 1 98.88 80 VAL A CA 1
ATOM 644 C C . VAL A 1 80 ? 9 14.242 3.969 1 98.88 80 VAL A C 1
ATOM 646 O O . VAL A 1 80 ? 9.844 13.688 4.68 1 98.88 80 VAL A O 1
ATOM 649 N N . LEU A 1 81 ? 8.414 13.68 2.932 1 98.88 81 LEU A N 1
ATOM 650 C CA . LEU A 1 81 ? 8.852 12.398 2.4 1 98.88 81 LEU A CA 1
ATOM 651 C C . LEU A 1 81 ? 9.773 12.586 1.197 1 98.88 81 LEU A C 1
ATOM 653 O O . LEU A 1 81 ? 9.352 13.125 0.171 1 98.88 81 LEU A O 1
ATOM 657 N N . GLY A 1 82 ? 10.969 12.125 1.333 1 98.81 82 GLY A N 1
ATOM 658 C CA . GLY A 1 82 ? 11.922 12.438 0.28 1 98.81 82 GLY A CA 1
ATOM 659 C C . GLY A 1 82 ? 12.688 11.227 -0.222 1 98.81 82 GLY A C 1
ATOM 660 O O . GLY A 1 82 ? 13.461 11.328 -1.175 1 98.81 82 GLY A O 1
ATOM 661 N N . LYS A 1 83 ? 12.461 10.156 0.409 1 98.56 83 LYS A N 1
ATOM 662 C CA . LYS A 1 83 ? 13.102 8.898 0.022 1 98.56 83 LYS A CA 1
ATOM 663 C C . LYS A 1 83 ? 12.062 7.793 -0.155 1 98.56 83 LYS A C 1
ATOM 665 O O . LYS A 1 83 ? 11.125 7.68 0.64 1 98.56 83 LYS A O 1
ATOM 670 N N . GLN A 1 84 ? 12.289 7.012 -1.256 1 98.81 84 GLN A N 1
ATOM 671 C CA . GLN A 1 84 ? 11.43 5.848 -1.413 1 98.81 84 GLN A CA 1
ATOM 672 C C . GLN A 1 84 ? 11.273 5.094 -0.095 1 98.81 84 GLN A C 1
ATOM 674 O O . GLN A 1 84 ? 12.266 4.812 0.584 1 98.81 84 GLN A O 1
ATOM 679 N N . GLY A 1 85 ? 10.016 4.828 0.282 1 98.75 85 GLY A N 1
ATOM 680 C CA . GLY A 1 85 ? 9.766 4.074 1.499 1 98.75 85 GLY A CA 1
ATOM 681 C C . GLY A 1 85 ? 9.438 4.953 2.691 1 98.75 85 GLY A C 1
ATOM 682 O O . GLY A 1 85 ? 8.961 4.469 3.715 1 98.75 85 GLY A O 1
ATOM 683 N N . ASP A 1 86 ? 9.773 6.258 2.643 1 98.94 86 ASP A N 1
ATOM 684 C CA . ASP A 1 86 ? 9.273 7.133 3.701 1 98.94 86 ASP A CA 1
ATOM 685 C C . ASP A 1 86 ? 7.762 7 3.857 1 98.94 86 ASP A C 1
ATOM 687 O O . ASP A 1 86 ? 7.027 7 2.865 1 98.94 86 ASP A O 1
ATOM 691 N N . TYR A 1 87 ? 7.32 6.863 5.137 1 98.81 87 TYR A N 1
ATOM 692 C CA . TYR A 1 87 ? 5.879 6.703 5.305 1 98.81 87 TYR A CA 1
ATOM 693 C C . TYR A 1 87 ? 5.402 7.375 6.586 1 98.81 87 TYR A C 1
ATOM 695 O O . TYR A 1 87 ? 6.211 7.715 7.453 1 98.81 87 TYR A O 1
ATOM 703 N N . VAL A 1 88 ? 4.105 7.562 6.656 1 98.62 88 VAL A N 1
ATOM 704 C CA . VAL A 1 88 ? 3.418 8.148 7.805 1 98.62 88 VAL A CA 1
ATOM 705 C C . VAL A 1 88 ? 2.184 7.312 8.148 1 98.62 88 VAL A C 1
ATOM 707 O O . VAL A 1 88 ? 1.469 6.855 7.25 1 98.62 88 VAL A O 1
ATOM 710 N N . VAL A 1 89 ? 1.953 7.055 9.43 1 98.12 89 VAL A N 1
ATOM 711 C CA . VAL A 1 89 ? 0.717 6.461 9.93 1 98.12 89 VAL A CA 1
ATOM 712 C C . VAL A 1 89 ? -0.017 7.465 10.812 1 98.12 89 VAL A C 1
ATOM 714 O O . VAL A 1 89 ? 0.592 8.102 11.68 1 98.12 89 VAL A O 1
ATOM 717 N N . TRP A 1 90 ? -1.297 7.641 10.555 1 96.69 90 TRP A N 1
ATOM 718 C CA . TRP A 1 90 ? -2.096 8.5 11.422 1 96.69 90 TRP A CA 1
ATOM 719 C C . TRP A 1 90 ? -3.504 7.941 11.594 1 96.69 90 TRP A C 1
ATOM 721 O O . TRP A 1 90 ? -3.98 7.172 10.758 1 96.69 90 TRP A O 1
ATOM 731 N N . GLY A 1 91 ? -4.086 8.289 12.68 1 92.88 91 GLY A N 1
ATOM 732 C CA . GLY A 1 91 ? -5.359 7.68 13.039 1 92.88 91 GLY A CA 1
ATOM 733 C C . GLY A 1 91 ? -6.535 8.633 12.898 1 92.88 91 GLY A C 1
ATOM 734 O O . GLY A 1 91 ? -6.438 9.648 12.211 1 92.88 91 GLY A O 1
ATOM 735 N N . ARG A 1 92 ? -7.598 8.156 13.516 1 90.88 92 ARG A N 1
ATOM 736 C CA . ARG A 1 92 ? -8.875 8.859 13.453 1 90.88 92 ARG A CA 1
ATOM 737 C C . ARG A 1 92 ? -8.766 10.25 14.078 1 90.88 92 ARG A C 1
ATOM 739 O O . ARG A 1 92 ? -8.023 10.445 15.047 1 90.88 92 ARG A O 1
ATOM 746 N N . GLY A 1 93 ? -9.508 11.188 13.469 1 91 93 GLY A N 1
ATOM 747 C CA . GLY A 1 93 ? -9.609 12.531 14.016 1 91 93 GLY A CA 1
ATOM 748 C C . GLY A 1 93 ? -8.469 13.438 13.586 1 91 93 GLY A C 1
ATOM 749 O O . GLY A 1 93 ? -8.484 14.641 13.867 1 91 93 GLY A O 1
ATOM 750 N N . VAL A 1 94 ? -7.473 12.93 12.938 1 93.69 94 VAL A N 1
ATOM 751 C CA . VAL A 1 94 ? -6.297 13.703 12.555 1 93.69 94 VAL A CA 1
ATOM 752 C C . VAL A 1 94 ? -6.559 14.438 11.242 1 93.69 94 VAL A C 1
ATOM 754 O O . VAL A 1 94 ? -6.746 13.797 10.203 1 93.69 94 VAL A O 1
ATOM 757 N N . ASP A 1 95 ? -6.586 15.727 11.336 1 95.56 95 ASP A N 1
ATOM 758 C CA . ASP A 1 95 ? -6.684 16.531 10.125 1 95.56 95 ASP A CA 1
ATOM 759 C C . ASP A 1 95 ? -5.387 16.484 9.32 1 95.56 95 ASP A C 1
ATOM 761 O O . ASP A 1 95 ? -4.297 16.422 9.898 1 95.56 95 ASP A O 1
ATOM 765 N N . HIS A 1 96 ? -5.484 16.609 7.934 1 97.06 96 HIS A N 1
ATOM 766 C CA . HIS A 1 96 ? -4.262 16.562 7.141 1 97.06 96 HIS A CA 1
ATOM 767 C C . HIS A 1 96 ? -4.496 17.125 5.738 1 97.06 96 HIS A C 1
ATOM 769 O O . HIS A 1 96 ? -5.645 17.281 5.316 1 97.06 96 HIS A O 1
ATOM 775 N N . SER A 1 97 ? -3.455 17.484 5.137 1 97.75 97 SER A N 1
ATOM 776 C CA . SER A 1 97 ? -3.381 17.922 3.746 1 97.75 97 SER A CA 1
ATOM 777 C C . SER A 1 97 ? -2.061 17.516 3.107 1 97.75 97 SER A C 1
ATOM 779 O O . SER A 1 97 ? -1.258 16.812 3.727 1 97.75 97 SER A O 1
ATOM 781 N N . TRP A 1 98 ? -1.936 17.844 1.821 1 98.56 98 TRP A N 1
ATOM 782 C CA . TRP A 1 98 ? -0.672 17.469 1.193 1 98.56 98 TRP A CA 1
ATOM 783 C C . TRP A 1 98 ? -0.309 18.453 0.081 1 98.56 98 TRP A C 1
ATOM 785 O O . TRP A 1 98 ? -1.166 19.188 -0.406 1 98.56 98 TRP A O 1
ATOM 795 N N . TYR A 1 99 ? 0.956 18.469 -0.209 1 98.88 99 TYR A N 1
ATOM 796 C CA . TYR A 1 99 ? 1.579 19.25 -1.272 1 98.88 99 TYR A CA 1
ATOM 797 C C . TYR A 1 99 ? 2.711 18.469 -1.929 1 98.88 99 TYR A C 1
ATOM 799 O O . TYR A 1 99 ? 3.514 17.828 -1.242 1 98.88 99 TYR A O 1
ATOM 807 N N . ALA A 1 100 ? 2.736 18.438 -3.311 1 98.88 100 ALA A N 1
ATOM 808 C CA . ALA A 1 100 ? 3.832 17.828 -4.051 1 98.88 100 ALA A CA 1
ATOM 809 C C . ALA A 1 100 ? 4.734 18.875 -4.684 1 98.88 100 ALA A C 1
ATOM 811 O O . ALA A 1 100 ? 4.461 19.359 -5.789 1 98.88 100 ALA A O 1
ATOM 812 N N . PRO A 1 101 ? 5.852 19.188 -3.998 1 98.75 101 PRO A N 1
ATOM 813 C CA . PRO A 1 101 ? 6.73 20.203 -4.578 1 98.75 101 PRO A CA 1
ATOM 814 C C . PRO A 1 101 ? 7.41 19.734 -5.859 1 98.75 101 PRO A C 1
ATOM 816 O O . PRO A 1 101 ? 7.852 20.562 -6.668 1 98.75 101 PRO A O 1
ATOM 819 N N . GLU A 1 102 ? 7.613 18.391 -6.051 1 98.56 102 GLU A N 1
ATOM 820 C CA . GLU A 1 102 ? 8.086 17.688 -7.246 1 98.56 102 GLU A CA 1
ATOM 821 C C . GLU A 1 102 ? 7.148 16.547 -7.625 1 98.56 102 GLU A C 1
ATOM 823 O O . GLU A 1 102 ? 6.27 16.172 -6.844 1 98.56 102 GLU A O 1
ATOM 828 N N . GLU A 1 103 ? 7.352 16.078 -8.906 1 98.69 103 GLU A N 1
ATOM 829 C CA . GLU A 1 103 ? 6.578 14.898 -9.273 1 98.69 103 GLU A CA 1
ATOM 830 C C . GLU A 1 103 ? 6.715 13.797 -8.227 1 98.69 103 GLU A C 1
ATOM 832 O O . GLU A 1 103 ? 7.82 13.508 -7.766 1 98.69 103 GLU A O 1
ATOM 837 N N . ALA A 1 104 ? 5.555 13.297 -7.816 1 98.75 104 ALA A N 1
ATOM 838 C CA . ALA A 1 104 ? 5.578 12.289 -6.762 1 98.75 104 ALA A CA 1
ATOM 839 C C . ALA A 1 104 ? 4.555 11.188 -7.035 1 98.75 104 ALA A C 1
ATOM 841 O O . ALA A 1 104 ? 3.502 11.445 -7.621 1 98.75 104 ALA A O 1
ATOM 842 N N . VAL A 1 105 ? 4.914 9.977 -6.676 1 98.88 105 VAL A N 1
ATOM 843 C CA . VAL A 1 105 ? 3.986 8.852 -6.617 1 98.88 105 VAL A CA 1
ATOM 844 C C . VAL A 1 105 ? 3.871 8.344 -5.18 1 98.88 105 VAL A C 1
ATOM 846 O O . VAL A 1 105 ? 4.883 8.125 -4.512 1 98.88 105 VAL A O 1
ATOM 849 N N . VAL A 1 106 ? 2.629 8.266 -4.66 1 98.88 106 VAL A N 1
ATOM 850 C CA . VAL A 1 106 ? 2.398 7.797 -3.299 1 98.88 106 VAL A CA 1
ATOM 851 C C . VAL A 1 106 ? 1.314 6.723 -3.301 1 98.88 106 VAL A C 1
ATOM 853 O O . VAL A 1 106 ? 0.484 6.672 -4.211 1 98.88 106 VAL A O 1
ATOM 856 N N . LEU A 1 107 ? 1.342 5.859 -2.355 1 98.88 107 LEU A N 1
ATOM 857 C CA . LEU A 1 107 ? 0.309 4.859 -2.104 1 98.88 107 LEU A CA 1
ATOM 858 C C . LEU A 1 107 ? -0.261 5.012 -0.697 1 98.88 107 LEU A C 1
ATOM 860 O O . LEU A 1 107 ? 0.491 5.125 0.273 1 98.88 107 LEU A O 1
ATOM 864 N N . THR A 1 108 ? -1.555 5.102 -0.567 1 98.44 108 THR A N 1
ATOM 865 C CA . THR A 1 108 ? -2.232 5.227 0.72 1 98.44 108 THR A CA 1
ATOM 866 C C . THR A 1 108 ? -3.1 4.004 0.996 1 98.44 108 THR A C 1
ATOM 868 O O . THR A 1 108 ? -3.887 3.59 0.144 1 98.44 108 THR A O 1
ATOM 871 N N . VAL A 1 109 ? -2.912 3.426 2.107 1 98.38 109 VAL A N 1
ATOM 872 C CA . VAL A 1 109 ? -3.779 2.369 2.615 1 98.38 109 VAL A CA 1
ATOM 873 C C . VAL A 1 109 ? -4.621 2.902 3.771 1 98.38 109 VAL A C 1
ATOM 875 O O . VAL A 1 109 ? -4.086 3.443 4.742 1 98.38 109 VAL A O 1
ATOM 878 N N . ARG A 1 110 ? -5.945 2.754 3.688 1 96.88 110 ARG A N 1
ATOM 879 C CA . ARG A 1 110 ? -6.859 3.166 4.75 1 96.88 110 ARG A CA 1
ATOM 880 C C . ARG A 1 110 ? -7.754 2.01 5.184 1 96.88 110 ARG A C 1
ATOM 882 O O . ARG A 1 110 ? -8.117 1.163 4.367 1 96.88 110 ARG A O 1
ATOM 889 N N . TRP A 1 111 ? -8.109 2.062 6.473 1 96.12 111 TRP A N 1
ATOM 890 C CA . TRP A 1 111 ? -9.031 1.035 6.953 1 96.12 111 TRP A CA 1
ATOM 891 C C . TRP A 1 111 ? -9.82 1.53 8.164 1 96.12 111 TRP A C 1
ATOM 893 O O . TRP A 1 111 ? -9.312 2.33 8.953 1 96.12 111 TRP A O 1
ATOM 903 N N . PRO A 1 112 ? -11.062 1.054 8.281 1 94.44 112 PRO A N 1
ATOM 904 C CA . PRO A 1 112 ? -11.773 0.278 7.266 1 94.44 112 PRO A CA 1
ATOM 905 C C . PRO A 1 112 ? -12.141 1.109 6.039 1 94.44 112 PRO A C 1
ATOM 907 O O . PRO A 1 112 ? -11.773 2.285 5.953 1 94.44 112 PRO A O 1
ATOM 910 N N . SER A 1 113 ? -12.68 0.392 4.957 1 89.62 113 SER A N 1
ATOM 911 C CA . SER A 1 113 ? -13.266 1.116 3.832 1 89.62 113 SER A CA 1
ATOM 912 C C . SER A 1 113 ? -14.664 1.611 4.164 1 89.62 113 SER A C 1
ATOM 914 O O . SER A 1 113 ? -15.578 0.809 4.391 1 89.62 113 SER A O 1
ATOM 916 N N . VAL A 1 114 ? -14.852 2.861 4.227 1 84.31 114 VAL A N 1
ATOM 917 C CA . VAL A 1 114 ? -16.125 3.459 4.633 1 84.31 114 VAL A CA 1
ATOM 918 C C . VAL A 1 114 ? -16.734 4.211 3.455 1 84.31 114 VAL A C 1
ATOM 920 O O . VAL A 1 114 ? -16.078 5.043 2.83 1 84.31 114 VAL A O 1
ATOM 923 N N . PRO A 1 115 ? -17.984 3.863 3.162 1 77.62 115 PRO A N 1
ATOM 924 C CA . PRO A 1 115 ? -18.672 4.605 2.098 1 77.62 115 PRO A CA 1
ATOM 925 C C . PRO A 1 115 ? -18.844 6.086 2.426 1 77.62 115 PRO A C 1
ATOM 927 O O . PRO A 1 115 ? -19.047 6.445 3.59 1 77.62 115 PRO A O 1
ATOM 930 N N . GLY A 1 116 ? -18.859 6.98 1.351 1 64.62 116 GLY A N 1
ATOM 931 C CA . GLY A 1 116 ? -19.25 8.367 1.513 1 64.62 116 GLY A CA 1
ATOM 932 C C . GLY A 1 116 ? -18.094 9.273 1.882 1 64.62 116 GLY A C 1
ATOM 933 O O . GLY A 1 116 ? -18.25 10.5 1.945 1 64.62 116 GLY A O 1
ATOM 934 N N . TYR A 1 117 ? -17.094 8.664 2.436 1 57.88 117 TYR A N 1
ATOM 935 C CA . TYR A 1 117 ? -16.016 9.562 2.848 1 57.88 117 TYR A CA 1
ATOM 936 C C . TYR A 1 117 ? -15.422 10.281 1.647 1 57.88 117 TYR A C 1
ATOM 938 O O . TYR A 1 117 ? -14.523 11.117 1.801 1 57.88 117 TYR A O 1
ATOM 946 N N . ALA A 1 118 ? -15.82 10.078 0.372 1 49.19 118 ALA A N 1
ATOM 947 C CA . ALA A 1 118 ? -15.266 10.93 -0.676 1 49.19 118 ALA A CA 1
ATOM 948 C C . ALA A 1 118 ? -15.562 12.398 -0.409 1 49.19 118 ALA A C 1
ATOM 950 O O . ALA A 1 118 ? -16.719 12.781 -0.22 1 49.19 118 ALA A O 1
ATOM 951 N N . ILE A 1 119 ? -14.852 13.148 0.283 1 36.47 119 ILE A N 1
ATOM 952 C CA . ILE A 1 119 ? -15.234 14.555 0.182 1 36.47 119 ILE A CA 1
ATOM 953 C C . ILE A 1 119 ? -15.25 14.984 -1.284 1 36.47 119 ILE A C 1
ATOM 955 O O . ILE A 1 119 ? -14.289 14.742 -2.021 1 36.47 119 ILE A O 1
ATOM 959 N N . GLY A 1 120 ? -16.516 15.031 -1.894 1 29.28 120 GLY A N 1
ATOM 960 C CA . GLY A 1 120 ? -16.766 15.883 -3.043 1 29.28 120 GLY A CA 1
ATOM 961 C C . GLY A 1 120 ? -16.094 17.234 -2.947 1 29.28 120 GLY A C 1
ATOM 962 O O . GLY A 1 120 ? -15.789 17.703 -1.851 1 29.28 120 GLY A O 1
ATOM 963 N N . MET B 1 1 ? -7.395 13.305 22.469 1 37.5 1 MET B N 1
ATOM 964 C CA . MET B 1 1 ? -7.27 12.203 21.516 1 37.5 1 MET B CA 1
ATOM 965 C C . MET B 1 1 ? -5.859 12.133 20.953 1 37.5 1 MET B C 1
ATOM 967 O O . MET B 1 1 ? -5.34 13.133 20.438 1 37.5 1 MET B O 1
ATOM 971 N N . ASP B 1 2 ? -5 11.461 21.469 1 44.84 2 ASP B N 1
ATOM 972 C CA . ASP B 1 2 ? -3.574 11.461 21.156 1 44.84 2 ASP B CA 1
ATOM 973 C C . ASP B 1 2 ? -3.338 11.352 19.656 1 44.84 2 ASP B C 1
ATOM 975 O O . ASP B 1 2 ? -3.785 10.398 19.016 1 44.84 2 ASP B O 1
ATOM 979 N N . GLU B 1 3 ? -3.418 12.516 18.938 1 57.41 3 GLU B N 1
ATOM 980 C CA . GLU B 1 3 ? -3.146 12.734 17.531 1 57.41 3 GLU B CA 1
ATOM 981 C C . GLU B 1 3 ? -1.875 12.016 17.094 1 57.41 3 GLU B C 1
ATOM 983 O O . GLU B 1 3 ? -0.833 12.648 16.891 1 57.41 3 GLU B O 1
ATOM 988 N N . SER B 1 4 ? -1.816 10.617 17.297 1 81.12 4 SER B N 1
ATOM 989 C CA . SER B 1 4 ? -0.515 9.984 17.109 1 81.12 4 SER B CA 1
ATOM 990 C C . SER B 1 4 ? -0.177 9.836 15.633 1 81.12 4 SER B C 1
ATOM 992 O O . SER B 1 4 ? -1.008 9.383 14.836 1 81.12 4 SER B O 1
ATOM 994 N N . ILE B 1 5 ? 0.695 10.617 15.156 1 94.81 5 ILE B N 1
ATOM 995 C CA . ILE B 1 5 ? 1.369 10.547 13.867 1 94.81 5 ILE B CA 1
ATOM 996 C C . ILE B 1 5 ? 2.695 9.805 14.016 1 94.81 5 ILE B C 1
ATOM 998 O O . ILE B 1 5 ? 3.512 10.148 14.875 1 94.81 5 ILE B O 1
ATOM 1002 N N . TYR B 1 6 ? 2.809 8.758 13.281 1 97.44 6 TYR B N 1
ATOM 1003 C CA . TYR B 1 6 ? 4.055 8 13.281 1 97.44 6 TYR B CA 1
ATOM 1004 C C . TYR B 1 6 ? 4.754 8.109 11.93 1 97.44 6 TYR B C 1
ATOM 1006 O O . TYR B 1 6 ? 4.125 7.953 10.883 1 97.44 6 TYR B O 1
ATOM 1014 N N . VAL B 1 7 ? 6.039 8.406 11.992 1 98 7 VAL B N 1
ATOM 1015 C CA . VAL B 1 7 ? 6.816 8.586 10.773 1 98 7 VAL B CA 1
ATOM 1016 C C . VAL B 1 7 ? 7.984 7.605 10.758 1 98 7 VAL B C 1
ATOM 1018 O O . VAL B 1 7 ? 8.648 7.406 11.773 1 98 7 VAL B O 1
ATOM 1021 N N . GLY B 1 8 ? 8.227 6.969 9.609 1 97.94 8 GLY B N 1
ATOM 1022 C CA . GLY B 1 8 ? 9.359 6.078 9.453 1 97.94 8 GLY B CA 1
ATOM 1023 C C . GLY B 1 8 ? 9.766 5.871 8.008 1 97.94 8 GLY B C 1
ATOM 1024 O O . GLY B 1 8 ? 9.289 6.586 7.117 1 97.94 8 GLY B O 1
ATOM 1025 N N . ASN B 1 9 ? 10.727 5.027 7.781 1 98.81 9 ASN B N 1
ATOM 1026 C CA . ASN B 1 9 ? 11.102 4.531 6.461 1 98.81 9 ASN B CA 1
ATOM 1027 C C . ASN B 1 9 ? 10.977 3.014 6.375 1 98.81 9 ASN B C 1
ATOM 1029 O O . ASN B 1 9 ? 11.414 2.297 7.273 1 98.81 9 ASN B O 1
ATOM 1033 N N . ALA B 1 10 ? 10.422 2.598 5.27 1 98.69 10 ALA B N 1
ATOM 1034 C CA . ALA B 1 10 ? 10.039 1.196 5.129 1 98.69 10 ALA B CA 1
ATOM 1035 C C . ALA B 1 10 ? 11.266 0.293 5.047 1 98.69 10 ALA B C 1
ATOM 1037 O O . ALA B 1 10 ? 11.234 -0.854 5.5 1 98.69 10 ALA B O 1
ATOM 1038 N N . ASP B 1 11 ? 12.359 0.777 4.484 1 98 11 ASP B N 1
ATOM 1039 C CA . ASP B 1 11 ? 13.531 -0.08 4.301 1 98 11 ASP B CA 1
ATOM 1040 C C . ASP B 1 11 ? 14.086 -0.538 5.648 1 98 11 ASP B C 1
ATOM 1042 O O . ASP B 1 11 ? 14.094 -1.733 5.949 1 98 11 ASP B O 1
ATOM 1046 N N . PRO B 1 12 ? 14.531 0.349 6.547 1 97.88 12 PRO B N 1
ATOM 1047 C CA . PRO B 1 12 ? 15.07 -0.125 7.824 1 97.88 12 PRO B CA 1
ATOM 1048 C C . PRO B 1 12 ? 13.992 -0.73 8.727 1 97.88 12 PRO B C 1
ATOM 1050 O O . PRO B 1 12 ? 14.266 -1.68 9.461 1 97.88 12 PRO B O 1
ATOM 1053 N N . ASP B 1 13 ? 12.758 -0.23 8.727 1 97.38 13 ASP B N 1
ATOM 1054 C CA . ASP B 1 13 ? 11.703 -0.724 9.617 1 97.38 13 ASP B CA 1
ATOM 1055 C C . ASP B 1 13 ? 11.312 -2.156 9.258 1 97.38 13 ASP B C 1
ATOM 1057 O O . ASP B 1 13 ? 11.117 -2.99 10.141 1 97.38 13 ASP B O 1
ATOM 1061 N N . ALA B 1 14 ? 11.188 -2.381 7.93 1 95.69 14 ALA B N 1
ATOM 1062 C CA . ALA B 1 14 ? 10.797 -3.721 7.496 1 95.69 14 ALA B CA 1
ATOM 1063 C C . ALA B 1 14 ? 11.906 -4.73 7.77 1 95.69 14 ALA B C 1
ATOM 1065 O O . ALA B 1 14 ? 11.633 -5.883 8.109 1 95.69 14 ALA B O 1
ATOM 1066 N N . LEU B 1 15 ? 13.133 -4.312 7.531 1 93.62 15 LEU B N 1
ATOM 1067 C CA . LEU B 1 15 ? 14.266 -5.191 7.816 1 93.62 15 LEU B CA 1
ATOM 1068 C C . LEU B 1 15 ? 14.219 -5.684 9.258 1 93.62 15 LEU B C 1
ATOM 1070 O O . LEU B 1 15 ? 14.484 -6.859 9.523 1 93.62 15 LEU B O 1
ATOM 1074 N N . ALA B 1 16 ? 13.734 -4.879 10.164 1 92.38 16 ALA B N 1
ATOM 1075 C CA . ALA B 1 16 ? 13.695 -5.219 11.586 1 92.38 16 ALA B CA 1
ATOM 1076 C C . ALA B 1 16 ? 12.57 -6.211 11.875 1 92.38 16 ALA B C 1
ATOM 1078 O O . ALA B 1 16 ? 12.60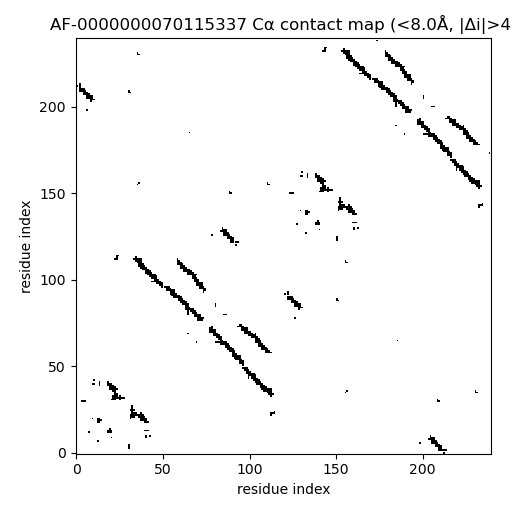9 -6.918 12.891 1 92.38 16 ALA B O 1
ATOM 1079 N N . GLU B 1 17 ? 11.578 -6.277 11 1 91.88 17 GLU B N 1
ATOM 1080 C CA . GLU B 1 17 ? 10.398 -7.102 11.227 1 91.88 17 GLU B CA 1
ATOM 1081 C C . GLU B 1 17 ? 10.203 -8.109 10.094 1 91.88 17 GLU B C 1
ATOM 1083 O O . GLU B 1 17 ? 9.07 -8.453 9.75 1 91.88 17 GLU B O 1
ATOM 1088 N N . ARG B 1 18 ? 11.32 -8.5 9.406 1 90.69 18 ARG B N 1
ATOM 1089 C CA . ARG B 1 18 ? 11.312 -9.531 8.367 1 90.69 18 ARG B CA 1
ATOM 1090 C C . ARG B 1 18 ? 10.391 -9.133 7.223 1 90.69 18 ARG B C 1
ATOM 1092 O O . ARG B 1 18 ? 9.594 -9.953 6.75 1 90.69 18 ARG B O 1
ATOM 1099 N N . GLY B 1 19 ? 10.344 -7.809 6.957 1 94.25 19 GLY B N 1
ATOM 1100 C CA . GLY B 1 19 ? 9.633 -7.285 5.801 1 94.25 19 GLY B CA 1
ATOM 1101 C C . GLY B 1 19 ? 8.297 -6.656 6.16 1 94.25 19 GLY B C 1
ATOM 1102 O O . GLY B 1 19 ? 7.715 -5.93 5.355 1 94.25 19 GLY B O 1
ATOM 1103 N N . TRP B 1 20 ? 7.816 -6.93 7.395 1 94.81 20 TRP B N 1
ATOM 1104 C CA . TRP B 1 20 ? 6.516 -6.402 7.777 1 94.81 20 TRP B CA 1
ATOM 1105 C C . TRP B 1 20 ? 6.641 -4.98 8.32 1 94.81 20 TRP B C 1
ATOM 1107 O O . TRP B 1 20 ? 7.535 -4.691 9.117 1 94.81 20 TRP B O 1
ATOM 1117 N N . LEU B 1 21 ? 5.797 -4.176 7.871 1 96.62 21 LEU B N 1
ATOM 1118 C CA . LEU B 1 21 ? 5.789 -2.779 8.289 1 96.62 21 LEU B CA 1
ATOM 1119 C C . LEU B 1 21 ? 4.691 -2.523 9.312 1 96.62 21 LEU B C 1
ATOM 1121 O O . LEU B 1 21 ? 4.898 -1.79 10.281 1 96.62 21 LEU B O 1
ATOM 1125 N N . LEU B 1 22 ? 3.576 -3.146 9.133 1 96.75 22 LEU B N 1
ATOM 1126 C CA . LEU B 1 22 ? 2.369 -2.895 9.906 1 96.75 22 LEU B CA 1
ATOM 1127 C C . LEU B 1 22 ? 1.522 -4.16 10.023 1 96.75 22 LEU B C 1
ATOM 1129 O O . LEU B 1 22 ? 1.318 -4.863 9.031 1 96.75 22 LEU B O 1
ATOM 1133 N N . GLY B 1 23 ? 1.059 -4.438 11.266 1 95.5 23 GLY B N 1
ATOM 1134 C CA . GLY B 1 23 ? 0.222 -5.613 11.453 1 95.5 23 GLY B CA 1
ATOM 1135 C C . GLY B 1 23 ? 0.143 -6.066 12.898 1 95.5 23 GLY B C 1
ATOM 1136 O O . GLY B 1 23 ? 0.611 -5.367 13.797 1 95.5 23 GLY B O 1
ATOM 1137 N N . HIS B 1 24 ? -0.438 -7.281 13.125 1 93.5 24 HIS B N 1
ATOM 1138 C CA . HIS B 1 24 ? -0.753 -7.824 14.438 1 93.5 24 HIS B CA 1
ATOM 1139 C C . HIS B 1 24 ? 0.515 -8.109 15.234 1 93.5 24 HIS B C 1
ATOM 1141 O O . HIS B 1 24 ? 0.479 -8.172 16.469 1 93.5 24 HIS B O 1
ATOM 1147 N N . PHE B 1 25 ? 1.628 -8.25 14.57 1 90.81 25 PHE B N 1
ATOM 1148 C CA . PHE B 1 25 ? 2.887 -8.625 15.203 1 90.81 25 PHE B CA 1
ATOM 1149 C C . PHE B 1 25 ? 3.42 -7.484 16.062 1 90.81 25 PHE B C 1
ATOM 1151 O O . PHE B 1 25 ? 4.285 -7.699 16.906 1 90.81 25 PHE B O 1
ATOM 1158 N N . MET B 1 26 ? 2.969 -6.301 15.758 1 92.88 26 MET B N 1
ATOM 1159 C CA . MET B 1 26 ? 3.346 -5.18 16.609 1 92.88 26 MET B CA 1
ATOM 1160 C C . MET B 1 26 ? 2.588 -5.23 17.938 1 92.88 26 MET B C 1
ATOM 1162 O O . MET B 1 26 ? 1.422 -5.629 17.969 1 92.88 26 MET B O 1
ATOM 1166 N N . PRO B 1 27 ? 3.244 -4.867 19 1 92.56 27 PRO B N 1
ATOM 1167 C CA . PRO B 1 27 ? 2.531 -4.883 20.281 1 92.56 27 PRO B CA 1
ATOM 1168 C C . PRO B 1 27 ? 1.328 -3.943 20.297 1 92.56 27 PRO B C 1
ATOM 1170 O O . PRO B 1 27 ? 1.364 -2.879 19.672 1 92.56 27 PRO B O 1
ATOM 1173 N N . PRO B 1 28 ? 0.308 -4.379 21.078 1 91.31 28 PRO B N 1
ATOM 1174 C CA . PRO B 1 28 ? -0.844 -3.482 21.203 1 91.31 28 PRO B CA 1
ATOM 1175 C C . PRO B 1 28 ? -0.45 -2.076 21.656 1 91.31 28 PRO B C 1
ATOM 1177 O O . PRO B 1 28 ? 0.415 -1.918 22.516 1 91.31 28 PRO B O 1
ATOM 1180 N N . GLY B 1 29 ? -0.995 -1.119 21.031 1 90.94 29 GLY B N 1
ATOM 1181 C CA . GLY B 1 29 ? -0.708 0.263 21.375 1 90.94 29 GLY B CA 1
ATOM 1182 C C . GL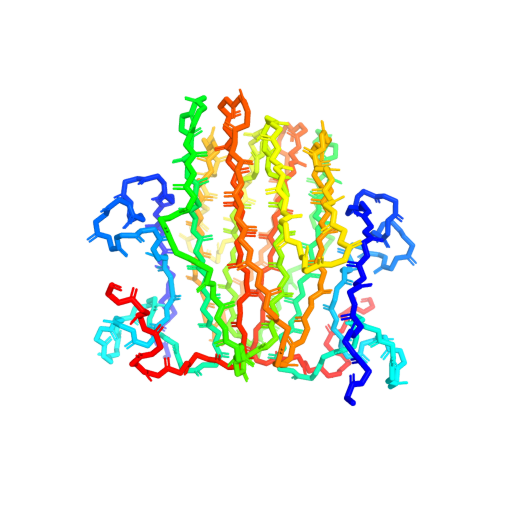Y B 1 29 ? 0.319 0.907 20.453 1 90.94 29 GLY B C 1
ATOM 1183 O O . GLY B 1 29 ? 0.447 2.133 20.422 1 90.94 29 GLY B O 1
ATOM 1184 N N . HIS B 1 30 ? 1.151 -0.013 19.875 1 93.25 30 HIS B N 1
ATOM 1185 C CA . HIS B 1 30 ? 2.107 0.51 18.906 1 93.25 30 HIS B CA 1
ATOM 1186 C C . HIS B 1 30 ? 1.396 1.09 17.688 1 93.25 30 HIS B C 1
ATOM 1188 O O . HIS B 1 30 ? 0.409 0.523 17.219 1 93.25 30 HIS B O 1
ATOM 1194 N N . PRO B 1 31 ? 1.915 2.176 17.094 1 93.31 31 PRO B N 1
ATOM 1195 C CA . PRO B 1 31 ? 1.238 2.846 15.977 1 93.31 31 PRO B CA 1
ATOM 1196 C C . PRO B 1 31 ? 1.111 1.956 14.742 1 93.31 31 PRO B C 1
ATOM 1198 O O . PRO B 1 31 ? 0.23 2.174 13.906 1 93.31 31 PRO B O 1
ATOM 1201 N N . ARG B 1 32 ? 1.924 1.005 14.695 1 96.5 32 ARG B N 1
ATOM 1202 C CA . ARG B 1 32 ? 1.902 0.127 13.531 1 96.5 32 ARG B CA 1
ATOM 1203 C C . ARG B 1 32 ? 1.185 -1.182 13.844 1 96.5 32 ARG B C 1
ATOM 1205 O O . ARG B 1 32 ? 1.294 -2.152 13.094 1 96.5 32 ARG B O 1
ATOM 1212 N N . HIS B 1 33 ? 0.514 -1.246 15.023 1 95.38 33 HIS B N 1
ATOM 1213 C CA . HIS B 1 33 ? -0.297 -2.42 15.32 1 95.38 33 HIS B CA 1
ATOM 1214 C C . HIS B 1 33 ? -1.64 -2.361 14.602 1 95.38 33 HIS B C 1
ATOM 1216 O O . HIS B 1 33 ? -2.32 -1.333 14.633 1 95.38 33 HIS B O 1
ATOM 1222 N N . SER B 1 34 ? -2.008 -3.457 13.984 1 96.12 34 SER B N 1
ATOM 1223 C CA . SER B 1 34 ? -3.316 -3.588 13.352 1 96.12 34 SER B CA 1
ATOM 1224 C C . SER B 1 34 ? -3.76 -5.047 13.289 1 96.12 34 SER B C 1
ATOM 1226 O O . SER B 1 34 ? -2.979 -5.922 12.906 1 96.12 34 SER B O 1
ATOM 1228 N N . THR B 1 35 ? -5.004 -5.285 13.602 1 94.56 35 THR B N 1
ATOM 1229 C CA . THR B 1 35 ? -5.582 -6.602 13.367 1 94.56 35 THR B CA 1
ATOM 1230 C C . THR B 1 35 ? -6.391 -6.613 12.07 1 94.56 35 THR B C 1
ATOM 1232 O O . THR B 1 35 ? -6.824 -7.676 11.617 1 94.56 35 THR B O 1
ATOM 1235 N N . ASP B 1 36 ? -6.562 -5.477 11.445 1 95.44 36 ASP B N 1
ATOM 1236 C CA . ASP B 1 36 ? -7.379 -5.352 10.242 1 95.44 36 ASP B CA 1
ATOM 1237 C C . ASP B 1 36 ? -6.543 -5.57 8.984 1 95.44 36 ASP B C 1
ATOM 1239 O O . ASP B 1 36 ? -7.004 -6.195 8.023 1 95.44 36 ASP B O 1
ATOM 1243 N N . VAL B 1 37 ? -5.336 -5.02 8.969 1 97.31 37 VAL B N 1
ATOM 1244 C CA . VAL B 1 37 ? -4.52 -5.008 7.758 1 97.31 37 VAL B CA 1
ATOM 1245 C C . VAL B 1 37 ? -3.066 -5.305 8.109 1 97.31 37 VAL B C 1
ATOM 1247 O O . VAL B 1 37 ? -2.584 -4.91 9.172 1 97.31 37 VAL B O 1
ATOM 1250 N N . GLU B 1 38 ? -2.441 -5.984 7.199 1 96.62 38 GLU B N 1
ATOM 1251 C CA . GLU B 1 38 ? -0.993 -6.164 7.219 1 96.62 38 GLU B CA 1
ATOM 1252 C C . GLU B 1 38 ? -0.342 -5.535 5.992 1 96.62 38 GLU B C 1
ATOM 1254 O O . GLU B 1 38 ? -0.875 -5.629 4.883 1 96.62 38 GLU B O 1
ATOM 1259 N N . ILE B 1 39 ? 0.784 -4.934 6.227 1 98.19 39 ILE B N 1
ATOM 1260 C CA . ILE B 1 39 ? 1.534 -4.363 5.113 1 98.19 39 ILE B CA 1
ATOM 1261 C C . ILE B 1 39 ? 2.979 -4.855 5.156 1 98.19 39 ILE B C 1
ATOM 1263 O O . ILE B 1 39 ? 3.645 -4.754 6.191 1 98.19 39 ILE B O 1
ATOM 1267 N N . LYS B 1 40 ? 3.451 -5.406 4.09 1 97.62 40 LYS B N 1
ATOM 1268 C CA . LYS B 1 40 ? 4.828 -5.871 3.93 1 97.62 40 LYS B CA 1
ATOM 1269 C C . LYS B 1 40 ? 5.562 -5.047 2.877 1 97.62 40 LYS B C 1
ATOM 1271 O O . LYS B 1 40 ? 5.004 -4.73 1.824 1 97.62 40 LYS B O 1
ATOM 1276 N N . TRP B 1 41 ? 6.707 -4.637 3.195 1 98.5 41 TRP B N 1
ATOM 1277 C CA . TRP B 1 41 ? 7.652 -3.971 2.305 1 98.5 41 TRP B CA 1
ATOM 1278 C C . TRP B 1 41 ? 8.82 -4.895 1.962 1 98.5 41 TRP B C 1
ATOM 1280 O O . TRP B 1 41 ? 9.633 -5.223 2.826 1 98.5 41 TRP B O 1
ATOM 1290 N N . GLY B 1 42 ? 8.867 -5.312 0.616 1 98.12 42 GLY B N 1
ATOM 1291 C CA . GLY B 1 42 ? 9.898 -6.258 0.219 1 98.12 42 GLY B CA 1
ATOM 1292 C C . GLY B 1 42 ? 10.938 -5.652 -0.706 1 98.12 42 GLY B C 1
ATOM 1293 O O . GLY B 1 42 ? 10.602 -5.156 -1.783 1 98.12 42 GLY B O 1
ATOM 1294 N N . ARG B 1 43 ? 12.156 -5.664 -0.297 1 97.81 43 ARG B N 1
ATOM 1295 C CA . ARG B 1 43 ? 13.297 -5.406 -1.175 1 97.81 43 ARG B CA 1
ATOM 1296 C C . ARG B 1 43 ? 14.047 -6.695 -1.496 1 97.81 43 ARG B C 1
ATOM 1298 O O . ARG B 1 43 ? 14.547 -7.367 -0.595 1 97.81 43 ARG B O 1
ATOM 1305 N N . HIS B 1 44 ? 14.078 -6.98 -2.744 1 98.19 44 HIS B N 1
ATOM 1306 C CA . HIS B 1 44 ? 14.609 -8.266 -3.193 1 98.19 44 HIS B CA 1
ATOM 1307 C C . HIS B 1 44 ? 15.797 -8.07 -4.129 1 98.19 44 HIS B C 1
ATOM 1309 O O . HIS B 1 44 ? 15.68 -7.414 -5.164 1 98.19 44 HIS B O 1
ATOM 1315 N N . PRO B 1 45 ? 16.938 -8.602 -3.777 1 98.25 45 PRO B N 1
ATOM 1316 C CA . PRO B 1 45 ? 18.047 -8.594 -4.742 1 98.25 45 PRO B CA 1
ATOM 1317 C C . PRO B 1 45 ? 17.781 -9.492 -5.945 1 98.25 45 PRO B C 1
ATOM 1319 O O . PRO B 1 45 ? 16.906 -10.352 -5.898 1 98.25 45 PRO B O 1
ATOM 1322 N N . ALA B 1 46 ? 18.531 -9.227 -7.012 1 98.69 46 ALA B N 1
ATOM 1323 C CA . ALA B 1 46 ? 18.422 -10.062 -8.203 1 98.69 46 ALA B CA 1
ATOM 1324 C C . ALA B 1 46 ? 18.625 -11.539 -7.855 1 98.69 46 ALA B C 1
ATOM 1326 O O . ALA B 1 46 ? 19.578 -11.891 -7.152 1 98.69 46 ALA B O 1
ATOM 1327 N N . GLY B 1 47 ? 17.734 -12.375 -8.258 1 98.62 47 GLY B N 1
ATOM 1328 C CA . GLY B 1 47 ? 17.844 -13.812 -8.047 1 98.62 47 GLY B CA 1
ATOM 1329 C C . GLY B 1 47 ? 17.094 -14.289 -6.809 1 98.62 47 GLY B C 1
ATOM 1330 O O . GLY B 1 47 ? 16.969 -15.492 -6.582 1 98.62 47 GLY B O 1
ATOM 1331 N N . ASP B 1 48 ? 16.562 -13.398 -6.016 1 98.38 48 ASP B N 1
ATOM 1332 C CA . ASP B 1 48 ? 15.828 -13.758 -4.812 1 98.38 48 ASP B CA 1
ATOM 1333 C C . ASP B 1 48 ? 14.586 -14.578 -5.164 1 98.38 48 ASP B 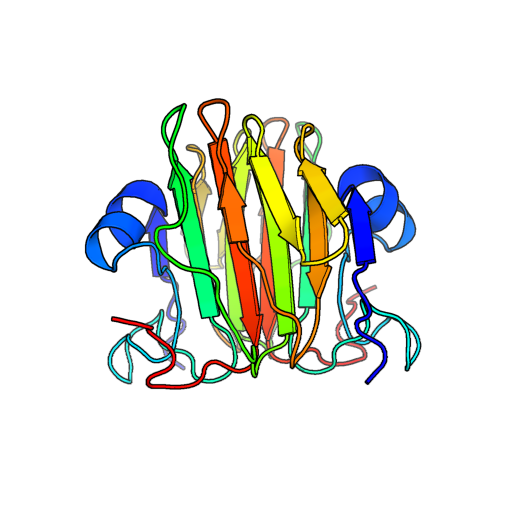C 1
ATOM 1335 O O . ASP B 1 48 ? 13.922 -14.312 -6.168 1 98.38 48 ASP B O 1
ATOM 1339 N N . ARG B 1 49 ? 14.305 -15.57 -4.285 1 98 49 ARG B N 1
ATOM 1340 C CA . ARG B 1 49 ? 13.172 -16.469 -4.5 1 98 49 ARG B CA 1
ATOM 1341 C C . ARG B 1 49 ? 12.578 -16.922 -3.174 1 98 49 ARG B C 1
ATOM 1343 O O . ARG B 1 49 ? 13.312 -17.188 -2.217 1 98 49 ARG B O 1
ATOM 1350 N N . ARG B 1 50 ? 11.273 -17.062 -3.275 1 96.62 50 ARG B N 1
ATOM 1351 C CA . ARG B 1 50 ? 10.648 -17.625 -2.08 1 96.62 50 ARG B CA 1
ATOM 1352 C C . ARG B 1 50 ? 11.055 -19.078 -1.868 1 96.62 50 ARG B C 1
ATOM 1354 O O . ARG B 1 50 ? 11.062 -19.859 -2.812 1 96.62 50 ARG B O 1
ATOM 1361 N N . ALA B 1 51 ? 11.242 -19.438 -0.623 1 94.31 51 ALA B N 1
ATOM 1362 C CA . ALA B 1 51 ? 11.758 -20.766 -0.299 1 94.31 51 ALA B CA 1
ATOM 1363 C C . ALA B 1 51 ? 10.688 -21.828 -0.5 1 94.31 51 ALA B C 1
ATOM 1365 O O . ALA B 1 51 ? 10.977 -22.922 -0.984 1 94.31 51 ALA B O 1
ATOM 1366 N N . GLU B 1 52 ? 9.477 -21.516 -0.086 1 94.5 52 GLU B N 1
ATOM 1367 C CA . GLU B 1 52 ? 8.367 -22.469 -0.176 1 94.5 52 GLU B CA 1
ATOM 1368 C C . GLU B 1 52 ? 7.09 -21.781 -0.65 1 94.5 52 GLU B C 1
ATOM 1370 O O . GLU B 1 52 ? 6.793 -20.656 -0.238 1 94.5 52 GLU B O 1
ATOM 1375 N N . TRP B 1 53 ? 6.312 -22.578 -1.377 1 95.38 53 TRP B N 1
ATOM 1376 C CA . TRP B 1 53 ? 5.012 -22.078 -1.805 1 95.38 53 TRP B CA 1
ATOM 1377 C C . TRP B 1 53 ? 4.105 -21.828 -0.604 1 95.38 53 TRP B C 1
ATOM 1379 O O . TRP B 1 53 ? 4.078 -22.625 0.34 1 95.38 53 TRP B O 1
ATOM 1389 N N . VAL B 1 54 ? 3.404 -20.625 -0.676 1 92.56 54 VAL B N 1
ATOM 1390 C CA . VAL B 1 54 ? 2.285 -20.438 0.243 1 92.56 54 VAL B CA 1
ATOM 1391 C C . VAL B 1 54 ? 1.091 -21.266 -0.226 1 92.56 54 VAL B C 1
ATOM 1393 O O . VAL B 1 54 ? 0.722 -21.219 -1.402 1 92.56 54 VAL B O 1
ATOM 1396 N N . ARG B 1 55 ? 0.546 -21.953 0.649 1 91.88 55 ARG B N 1
ATOM 1397 C CA . ARG B 1 55 ? -0.629 -22.766 0.331 1 91.88 55 ARG B CA 1
ATOM 1398 C C . ARG B 1 55 ? -1.812 -22.375 1.214 1 91.88 55 ARG B C 1
ATOM 1400 O O . ARG B 1 55 ? -1.64 -22.094 2.402 1 91.88 55 ARG B O 1
ATOM 1407 N N . GLY B 1 56 ? -2.924 -22.406 0.627 1 85.75 56 GLY B N 1
ATOM 1408 C CA . GLY B 1 56 ? -4.141 -22.172 1.39 1 85.75 56 GLY B CA 1
ATOM 1409 C C . GLY B 1 56 ? -4.199 -20.781 1.99 1 85.75 56 GLY B C 1
ATOM 1410 O O . GLY B 1 56 ? -4.504 -20.609 3.174 1 85.75 56 GLY B O 1
ATOM 1411 N N . GLU B 1 57 ? -3.869 -19.75 1.238 1 84.94 57 GLU B N 1
ATOM 1412 C CA . GLU B 1 57 ? -3.967 -18.375 1.716 1 84.94 57 GLU B CA 1
ATOM 1413 C C . GLU B 1 57 ? -5.328 -18.094 2.348 1 84.94 57 GLU B C 1
ATOM 1415 O O . GLU B 1 57 ? -6.363 -18.484 1.8 1 84.94 57 GLU B O 1
ATOM 1420 N N . GLN B 1 58 ? -5.355 -17.5 3.533 1 86.75 58 GLN B N 1
ATOM 1421 C CA . GLN B 1 58 ? -6.602 -17.25 4.254 1 86.75 58 GLN B CA 1
ATOM 1422 C C . GLN B 1 58 ? -7.035 -15.797 4.109 1 86.75 58 GLN B C 1
ATOM 1424 O O . GLN B 1 58 ? -8.156 -15.445 4.473 1 86.75 58 GLN B O 1
ATOM 1429 N N . ARG B 1 59 ? -6.195 -15.062 3.57 1 92.19 59 ARG B N 1
ATOM 1430 C CA . ARG B 1 59 ? -6.441 -13.625 3.461 1 92.19 59 ARG B CA 1
ATOM 1431 C C . ARG B 1 59 ? -6.547 -13.203 2 1 92.19 59 ARG B C 1
ATOM 1433 O O . ARG B 1 59 ? -6.191 -13.961 1.098 1 92.19 59 ARG B O 1
ATOM 1440 N N . THR B 1 60 ? -7.078 -12.055 1.774 1 94.81 60 THR B N 1
ATOM 1441 C CA . THR B 1 60 ? -6.957 -11.383 0.483 1 94.81 60 THR B CA 1
ATOM 1442 C C . THR B 1 60 ? -5.684 -10.547 0.423 1 94.81 60 THR B C 1
ATOM 1444 O O . THR B 1 60 ? -5.285 -9.945 1.421 1 94.81 60 THR B O 1
ATOM 1447 N N . ALA B 1 61 ? -5.082 -10.516 -0.774 1 96.81 61 ALA B N 1
ATOM 1448 C CA . ALA B 1 61 ? -3.82 -9.781 -0.893 1 96.81 61 ALA B CA 1
ATOM 1449 C C . ALA B 1 61 ? -3.807 -8.914 -2.146 1 96.81 61 ALA B C 1
ATOM 1451 O O . ALA B 1 61 ? -4.359 -9.297 -3.18 1 96.81 61 ALA B O 1
ATOM 1452 N N . LEU B 1 62 ? -3.275 -7.762 -2.07 1 98.25 62 LEU B N 1
ATOM 1453 C CA . LEU B 1 62 ? -2.844 -6.941 -3.197 1 98.25 62 LEU B CA 1
ATOM 1454 C C . LEU B 1 62 ? -1.339 -6.699 -3.148 1 98.25 62 LEU B C 1
ATOM 1456 O O . LEU B 1 62 ? -0.817 -6.199 -2.148 1 98.25 62 LEU B O 1
ATOM 1460 N N . LEU B 1 63 ? -0.594 -7.113 -4.137 1 98.81 63 LEU B N 1
ATOM 1461 C CA . LEU B 1 63 ? 0.833 -6.844 -4.27 1 98.81 63 LEU B CA 1
ATOM 1462 C C . LEU B 1 63 ? 1.1 -5.898 -5.438 1 98.81 63 LEU B C 1
ATOM 1464 O O . LEU B 1 63 ? 0.623 -6.129 -6.551 1 98.81 63 LEU B O 1
ATOM 1468 N N . VAL B 1 64 ? 1.816 -4.797 -5.227 1 98.94 64 VAL B N 1
ATOM 1469 C CA . VAL B 1 64 ? 2.105 -3.799 -6.254 1 98.94 64 VAL B CA 1
ATOM 1470 C C . VAL B 1 64 ? 3.617 -3.631 -6.398 1 98.94 64 VAL B C 1
ATOM 1472 O O . VAL B 1 64 ? 4.344 -3.605 -5.398 1 98.94 64 VAL B O 1
ATOM 1475 N N . LEU B 1 65 ? 4.113 -3.504 -7.641 1 98.94 65 LEU B N 1
ATOM 1476 C CA . LEU B 1 65 ? 5.523 -3.252 -7.922 1 98.94 65 LEU B CA 1
ATOM 1477 C C . LEU B 1 65 ? 5.859 -1.777 -7.727 1 98.94 65 LEU B C 1
ATOM 1479 O O . LEU B 1 65 ? 5.234 -0.906 -8.336 1 98.94 65 LEU B O 1
ATOM 1483 N N . ILE B 1 66 ? 6.801 -1.55 -6.926 1 98.88 66 ILE B N 1
ATOM 1484 C CA . ILE B 1 66 ? 7.281 -0.192 -6.691 1 98.88 66 ILE B CA 1
ATOM 1485 C C . ILE B 1 66 ? 8.406 0.131 -7.668 1 98.88 66 ILE B C 1
ATOM 1487 O O . ILE B 1 66 ? 8.414 1.197 -8.289 1 98.88 66 ILE B O 1
ATOM 1491 N N . SER B 1 67 ? 9.312 -0.759 -7.805 1 98.75 67 SER B N 1
ATOM 1492 C CA . SER B 1 67 ? 10.398 -0.613 -8.766 1 98.75 67 SER B CA 1
ATOM 1493 C C . SER B 1 67 ? 11.016 -1.965 -9.117 1 98.75 67 SER B C 1
ATOM 1495 O O . SER B 1 67 ? 10.898 -2.924 -8.352 1 98.75 67 SER B O 1
ATOM 1497 N N . GLY B 1 68 ? 11.625 -2.023 -10.32 1 98.62 68 GLY B N 1
A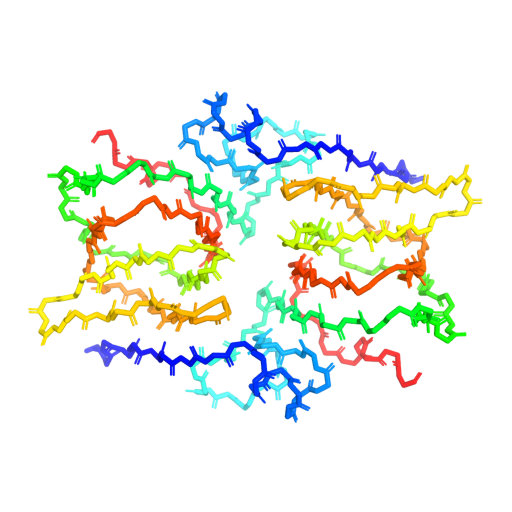TOM 1498 C CA . GLY B 1 68 ? 12.312 -3.223 -10.781 1 98.62 68 GLY B CA 1
ATOM 1499 C C . GLY B 1 68 ? 11.406 -4.168 -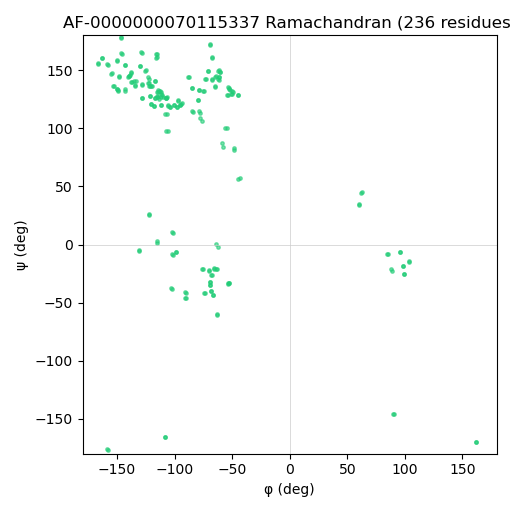11.547 1 98.62 68 GLY B C 1
ATOM 1500 O O . GLY B 1 68 ? 10.602 -3.734 -12.375 1 98.62 68 GLY B O 1
ATOM 1501 N N . ARG B 1 69 ? 11.656 -5.461 -11.398 1 98.88 69 ARG B N 1
ATOM 1502 C CA . ARG B 1 69 ? 10.891 -6.535 -12.023 1 98.88 69 ARG B CA 1
ATOM 1503 C C . ARG B 1 69 ? 10.641 -7.672 -11.031 1 98.88 69 ARG B C 1
ATOM 1505 O O . ARG B 1 69 ? 11.531 -8.039 -10.266 1 98.88 69 ARG B O 1
ATOM 1512 N N . PHE B 1 70 ? 9.453 -8.242 -11.055 1 98.88 70 PHE B N 1
ATOM 1513 C CA . PHE B 1 70 ? 9.031 -9.234 -10.07 1 98.88 70 PHE B CA 1
ATOM 1514 C C . PHE B 1 70 ? 8.062 -10.234 -10.688 1 98.88 70 PHE B C 1
ATOM 1516 O O . PHE B 1 70 ? 7.141 -9.852 -11.414 1 98.88 70 PHE B O 1
ATOM 1523 N N . HIS B 1 71 ? 8.32 -11.438 -10.438 1 98.94 71 HIS B N 1
ATOM 1524 C CA . HIS B 1 71 ? 7.441 -12.508 -10.891 1 98.94 71 HIS B CA 1
ATOM 1525 C C . HIS B 1 71 ? 6.609 -13.062 -9.742 1 98.94 71 HIS B C 1
ATOM 1527 O O . HIS B 1 71 ? 7.16 -13.594 -8.773 1 98.94 71 HIS B O 1
ATOM 1533 N N . LEU B 1 72 ? 5.332 -12.945 -9.844 1 98.69 72 LEU B N 1
ATOM 1534 C CA . LEU B 1 72 ? 4.418 -13.633 -8.938 1 98.69 72 LEU B CA 1
ATOM 1535 C C . LEU B 1 72 ? 3.906 -14.93 -9.555 1 98.69 72 LEU B C 1
ATOM 1537 O O . LEU B 1 72 ? 3.344 -14.914 -10.656 1 98.69 72 LEU B O 1
ATOM 1541 N N . GLU B 1 73 ? 4.121 -15.969 -8.859 1 98.38 73 GLU B N 1
ATOM 1542 C CA . GLU B 1 73 ? 3.85 -17.297 -9.422 1 98.38 73 GLU B CA 1
ATOM 1543 C C . GLU B 1 73 ? 2.604 -17.906 -8.797 1 98.38 73 GLU B C 1
ATOM 1545 O O . GLU B 1 73 ? 2.479 -17.969 -7.57 1 98.38 73 GLU B O 1
ATOM 1550 N N . PHE B 1 74 ? 1.697 -18.312 -9.656 1 97.06 74 PHE B N 1
ATOM 1551 C CA . PHE B 1 74 ? 0.518 -19.078 -9.305 1 97.06 74 PHE B CA 1
ATOM 1552 C C . PHE B 1 74 ? 0.562 -20.453 -9.961 1 97.06 74 PHE B C 1
ATOM 1554 O O . PHE B 1 74 ? 1.359 -20.688 -10.867 1 97.06 74 PHE B O 1
ATOM 1561 N N . PRO B 1 75 ? -0.222 -21.469 -9.469 1 94.75 75 PRO B N 1
ATOM 1562 C CA . PRO B 1 75 ? -0.122 -22.844 -9.984 1 94.75 75 PRO B CA 1
ATOM 1563 C C . PRO B 1 75 ? -0.26 -22.906 -11.508 1 94.75 75 PRO B C 1
ATOM 1565 O O . PRO B 1 75 ? 0.421 -23.703 -12.156 1 94.75 75 PRO B O 1
ATOM 1568 N N . ARG B 1 76 ? -1.072 -22.016 -12.133 1 94.12 76 ARG B N 1
ATOM 1569 C CA . ARG B 1 76 ? -1.357 -22.188 -13.555 1 94.12 76 ARG B CA 1
ATOM 1570 C C . ARG B 1 76 ? -0.792 -21.031 -14.375 1 94.12 76 ARG B C 1
ATOM 1572 O O . ARG B 1 76 ? -0.975 -20.969 -15.586 1 94.12 76 ARG B O 1
ATOM 1579 N N . ARG B 1 77 ? -0.118 -20.094 -13.656 1 96.25 77 ARG B N 1
ATOM 1580 C CA . ARG B 1 77 ? 0.421 -18.969 -14.414 1 96.25 77 ARG B CA 1
ATOM 1581 C C . ARG B 1 77 ? 1.431 -18.172 -13.586 1 96.25 77 ARG B C 1
ATOM 1583 O O . ARG B 1 77 ? 1.422 -18.25 -12.352 1 96.25 77 ARG B O 1
ATOM 1590 N N . THR B 1 78 ? 2.266 -17.531 -14.312 1 98.19 78 THR B N 1
ATOM 1591 C CA . THR B 1 78 ? 3.162 -16.531 -13.734 1 98.19 78 THR B CA 1
ATOM 1592 C C . THR B 1 78 ? 2.785 -15.125 -14.188 1 98.19 78 THR B C 1
ATOM 1594 O O . THR B 1 78 ? 2.611 -14.883 -15.383 1 98.19 78 THR B O 1
ATOM 1597 N N . VAL B 1 79 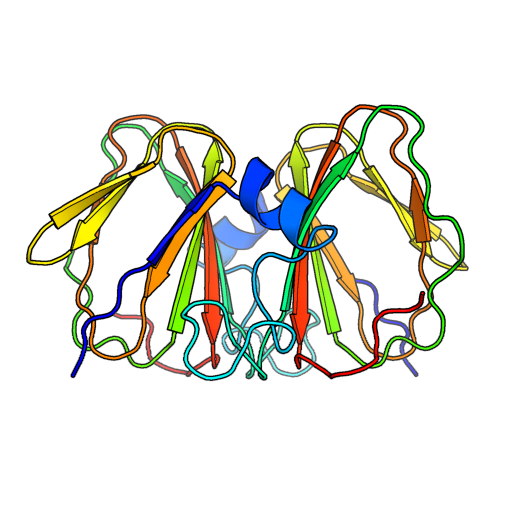? 2.637 -14.234 -13.258 1 98.62 79 VAL B N 1
ATOM 1598 C CA . VAL B 1 79 ? 2.389 -12.836 -13.57 1 98.62 79 VAL B CA 1
ATOM 1599 C C . VAL B 1 79 ? 3.688 -12.039 -13.445 1 98.62 79 VAL B C 1
ATOM 1601 O O . VAL B 1 79 ? 4.281 -11.969 -12.359 1 98.62 79 VAL B O 1
ATOM 1604 N N . VAL B 1 80 ? 4.07 -11.438 -14.555 1 98.88 80 VAL B N 1
ATOM 1605 C CA . VAL B 1 80 ? 5.281 -10.625 -14.562 1 98.88 80 VAL B CA 1
ATOM 1606 C C . VAL B 1 80 ? 4.926 -9.156 -14.336 1 98.88 80 VAL B C 1
ATOM 1608 O O . VAL B 1 80 ? 4.16 -8.57 -15.109 1 98.88 80 VAL B O 1
ATOM 1611 N N . LEU B 1 81 ? 5.469 -8.602 -13.273 1 98.88 81 LEU B N 1
ATOM 1612 C CA . LEU B 1 81 ? 5.375 -7.172 -13.008 1 98.88 81 LEU B CA 1
ATOM 1613 C C . LEU B 1 81 ? 6.637 -6.449 -13.461 1 98.88 81 LEU B C 1
ATOM 1615 O O . LEU B 1 81 ? 7.727 -6.703 -12.945 1 98.88 81 LEU B O 1
ATOM 1619 N N . GLY B 1 82 ? 6.465 -5.551 -14.383 1 98.81 82 GLY B N 1
ATOM 1620 C CA . GLY B 1 82 ? 7.66 -4.965 -14.969 1 98.81 82 GLY B CA 1
ATOM 1621 C C . GLY B 1 82 ? 7.617 -3.447 -15.016 1 98.81 82 GLY B C 1
ATOM 1622 O O . GLY B 1 82 ? 8.594 -2.805 -15.406 1 98.81 82 GLY B O 1
ATOM 1623 N N . LYS B 1 83 ? 6.52 -2.932 -14.641 1 98.56 83 LYS B N 1
ATOM 1624 C CA . LYS B 1 83 ? 6.336 -1.484 -14.602 1 98.56 83 LYS B CA 1
ATOM 1625 C C . LYS B 1 83 ? 5.816 -1.033 -13.234 1 98.56 83 LYS B C 1
ATOM 1627 O O . LYS B 1 83 ? 4.941 -1.679 -12.656 1 98.56 83 LYS B O 1
ATOM 1632 N N . GLN B 1 84 ? 6.441 0.099 -12.766 1 98.81 84 GLN B N 1
ATOM 1633 C CA . GLN B 1 84 ? 5.902 0.668 -11.539 1 98.81 84 GLN B CA 1
ATOM 1634 C C . GLN B 1 84 ? 4.375 0.718 -11.578 1 98.81 84 GLN B C 1
ATOM 1636 O O . GLN B 1 84 ? 3.789 1.177 -12.555 1 98.81 84 GLN B O 1
ATOM 1641 N N . GLY B 1 85 ? 3.74 0.184 -10.523 1 98.75 85 GLY B N 1
ATOM 1642 C CA . GLY B 1 85 ? 2.289 0.222 -10.445 1 98.75 85 GLY B CA 1
ATOM 1643 C C . GLY B 1 85 ? 1.633 -1.071 -10.891 1 98.75 85 GLY B C 1
ATOM 1644 O O . GLY B 1 85 ? 0.444 -1.285 -10.648 1 98.75 85 GLY B O 1
ATOM 1645 N N . ASP B 1 86 ? 2.344 -1.925 -11.633 1 98.94 86 ASP B N 1
ATOM 1646 C CA . ASP B 1 86 ? 1.778 -3.248 -11.875 1 98.94 86 ASP B CA 1
ATOM 1647 C C . ASP B 1 86 ? 1.374 -3.926 -10.57 1 98.94 86 ASP B C 1
ATOM 1649 O O . ASP B 1 86 ? 2.133 -3.914 -9.602 1 98.94 86 ASP B O 1
ATOM 1653 N N . TYR B 1 87 ? 0.144 -4.504 -10.578 1 98.81 87 TYR B N 1
ATOM 1654 C CA . TYR B 1 87 ? -0.275 -5.129 -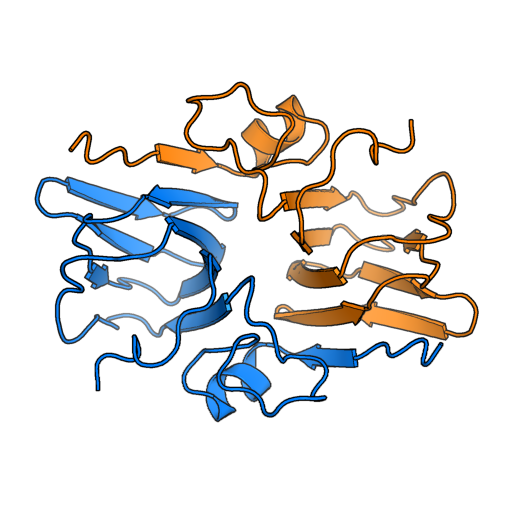9.328 1 98.81 87 TYR B CA 1
ATOM 1655 C C . TYR B 1 87 ? -1.132 -6.359 -9.594 1 98.81 87 TYR B C 1
ATOM 1657 O O . TYR B 1 87 ? -1.613 -6.559 -10.711 1 98.81 87 TYR B O 1
ATOM 1665 N N . VAL B 1 88 ? -1.284 -7.152 -8.555 1 98.62 88 VAL B N 1
ATOM 1666 C CA . VAL B 1 88 ? -2.096 -8.367 -8.562 1 98.62 88 VAL B CA 1
ATOM 1667 C C . VAL B 1 88 ? -2.961 -8.414 -7.305 1 98.62 88 VAL B C 1
ATOM 1669 O O . VAL B 1 88 ? -2.504 -8.062 -6.215 1 98.62 88 VAL B O 1
ATOM 1672 N N . VAL B 1 89 ? -4.223 -8.797 -7.453 1 98.12 89 VAL B N 1
ATOM 1673 C CA . VAL B 1 89 ? -5.109 -9.102 -6.336 1 98.12 89 VAL B CA 1
ATOM 1674 C C . VAL B 1 89 ? -5.5 -10.578 -6.371 1 98.12 89 VAL B C 1
ATOM 1676 O O . VAL B 1 89 ? -5.867 -11.102 -7.422 1 98.12 89 VAL B O 1
ATOM 1679 N N . TRP B 1 90 ? -5.367 -11.242 -5.23 1 96.69 90 TRP B N 1
ATOM 1680 C CA . TRP B 1 90 ? -5.816 -12.625 -5.152 1 96.69 90 TRP B CA 1
ATOM 1681 C C . TRP B 1 90 ? -6.43 -12.922 -3.787 1 96.69 90 TRP B C 1
ATOM 1683 O O . TRP B 1 90 ? -6.145 -12.227 -2.809 1 96.69 90 TRP B O 1
ATOM 1693 N N . GLY B 1 91 ? -7.285 -13.883 -3.779 1 92.94 91 GLY B N 1
ATOM 1694 C CA . GLY B 1 91 ? -8.062 -14.141 -2.578 1 92.94 91 GLY B CA 1
ATOM 1695 C C . GLY B 1 91 ? -7.648 -15.414 -1.86 1 92.94 91 GLY B C 1
ATOM 1696 O O . GLY B 1 91 ? -6.559 -15.938 -2.092 1 92.94 91 GLY B O 1
ATOM 1697 N N . ARG B 1 92 ? -8.562 -15.766 -0.968 1 91 92 ARG B N 1
ATOM 1698 C CA . ARG B 1 92 ? -8.352 -16.922 -0.103 1 91 92 ARG B CA 1
ATOM 1699 C C . ARG B 1 92 ? -8.219 -18.203 -0.922 1 91 92 ARG B C 1
ATOM 1701 O O . ARG B 1 92 ? -8.859 -18.344 -1.961 1 91 92 ARG B O 1
ATOM 1708 N N . GLY B 1 93 ? -7.344 -19.094 -0.417 1 91.12 93 GLY B N 1
ATOM 1709 C CA . GLY B 1 93 ? -7.188 -20.406 -1.012 1 91.12 93 GLY B CA 1
ATOM 1710 C C . GLY B 1 93 ? -6.219 -20.422 -2.18 1 91.12 93 GLY B C 1
ATOM 1711 O O . GLY B 1 93 ? -5.883 -21.5 -2.701 1 91.12 93 GLY B O 1
ATOM 1712 N N . VAL B 1 94 ? -5.758 -19.312 -2.635 1 93.75 94 VAL B N 1
ATOM 1713 C CA . VAL B 1 94 ? -4.891 -19.219 -3.807 1 93.75 94 VAL B CA 1
ATOM 1714 C C . VAL B 1 94 ? -3.439 -19.453 -3.395 1 93.75 94 VAL B C 1
ATOM 1716 O O . VAL B 1 94 ? -2.869 -18.656 -2.637 1 93.75 94 VAL B O 1
ATOM 1719 N N . ASP B 1 95 ? -2.898 -20.516 -3.881 1 95.56 95 ASP B N 1
ATOM 1720 C CA . ASP B 1 95 ? -1.477 -20.766 -3.682 1 95.56 95 ASP B CA 1
ATOM 1721 C C . ASP B 1 95 ? -0.624 -19.812 -4.508 1 95.56 95 ASP B C 1
ATOM 1723 O O . ASP B 1 95 ? -0.998 -19.438 -5.621 1 95.56 95 ASP B O 1
ATOM 1727 N N . HIS B 1 96 ? 0.622 -19.453 -3.996 1 97.06 96 HIS B N 1
ATOM 1728 C CA . HIS B 1 96 ? 1.462 -18.547 -4.766 1 97.06 96 HIS B CA 1
ATOM 1729 C C . HIS B 1 96 ? 2.908 -18.594 -4.285 1 97.06 96 HIS B C 1
ATOM 1731 O O . HIS B 1 96 ? 3.193 -19.125 -3.209 1 97.06 96 HIS B O 1
ATOM 1737 N N . SER B 1 97 ? 3.748 -18.156 -5.117 1 97.75 97 SER B N 1
ATOM 1738 C CA . SER B 1 97 ? 5.172 -17.953 -4.867 1 97.75 97 SER B CA 1
ATOM 1739 C C . SER B 1 97 ? 5.711 -16.766 -5.645 1 97.75 97 SER B C 1
ATOM 1741 O O . SER B 1 97 ? 4.949 -16.047 -6.293 1 97.75 97 SER B O 1
ATOM 1743 N N . TRP B 1 98 ? 7.008 -16.5 -5.438 1 98.56 98 TRP B N 1
ATOM 1744 C CA . TRP B 1 98 ? 7.547 -15.367 -6.18 1 98.56 98 TRP B CA 1
ATOM 1745 C C . TRP B 1 98 ? 9.023 -15.57 -6.48 1 98.56 98 TRP B C 1
ATOM 1747 O O . TRP B 1 98 ? 9.688 -16.391 -5.848 1 98.56 98 TRP B O 1
ATOM 1757 N N . TYR B 1 99 ? 9.453 -14.859 -7.477 1 98.81 99 TYR B N 1
ATOM 1758 C CA . TYR B 1 99 ? 10.828 -14.789 -7.945 1 98.81 99 TYR B CA 1
ATOM 1759 C C . TYR B 1 99 ? 11.18 -13.383 -8.414 1 98.81 99 TYR B C 1
ATOM 1761 O O . TYR B 1 99 ? 10.383 -12.734 -9.102 1 98.81 99 TYR B O 1
ATOM 1769 N N . ALA B 1 100 ? 12.383 -12.859 -7.969 1 98.81 100 ALA B N 1
ATOM 1770 C CA . ALA B 1 100 ? 12.875 -11.57 -8.445 1 98.81 100 ALA B CA 1
ATOM 1771 C C . ALA B 1 100 ? 14.055 -11.75 -9.398 1 98.81 100 ALA B C 1
ATOM 1773 O O . ALA B 1 100 ? 15.203 -11.852 -8.961 1 98.81 100 ALA B O 1
ATOM 1774 N N . PRO B 1 101 ? 13.766 -11.719 -10.711 1 98.75 101 PRO B N 1
ATOM 1775 C CA . PRO B 1 101 ? 14.875 -11.898 -11.648 1 98.75 101 PRO B CA 1
ATOM 1776 C C . PRO B 1 101 ? 15.859 -10.727 -11.633 1 98.75 101 PRO B C 1
ATOM 1778 O O . PRO B 1 101 ? 17.016 -10.883 -12.047 1 98.75 101 PRO B O 1
ATOM 1781 N N . GLU B 1 102 ? 15.406 -9.484 -11.25 1 98.56 102 GLU B N 1
ATOM 1782 C CA . GLU B 1 102 ? 16.188 -8.273 -11 1 98.56 102 GLU B CA 1
ATOM 1783 C C . GLU B 1 102 ? 15.828 -7.664 -9.641 1 98.56 102 GLU B C 1
ATOM 1785 O O . GLU B 1 102 ? 14.852 -8.07 -9.008 1 98.56 102 GLU B O 1
ATOM 1790 N N . GLU B 1 103 ? 16.734 -6.719 -9.219 1 98.69 103 GLU B N 1
ATOM 1791 C CA . GLU B 1 103 ? 16.391 -6.016 -7.988 1 98.69 103 GLU B CA 1
ATOM 1792 C C . GLU B 1 103 ? 14.977 -5.449 -8.055 1 98.69 103 GLU B C 1
ATOM 1794 O O . GLU B 1 103 ? 14.586 -4.855 -9.062 1 98.69 103 GLU B O 1
ATOM 1799 N N . ALA B 1 104 ? 14.219 -5.762 -7.012 1 98.75 104 ALA B N 1
ATOM 1800 C CA . ALA B 1 104 ? 12.82 -5.324 -7.016 1 98.75 104 ALA B CA 1
ATOM 1801 C C . ALA B 1 104 ? 12.391 -4.844 -5.633 1 98.75 104 ALA B C 1
ATOM 1803 O O . ALA B 1 104 ? 12.883 -5.332 -4.617 1 98.75 104 ALA B O 1
ATOM 1804 N N . VAL B 1 105 ? 11.539 -3.832 -5.621 1 98.81 105 VAL B N 1
ATOM 1805 C CA . VAL B 1 105 ? 10.828 -3.398 -4.426 1 98.81 105 VAL B CA 1
ATOM 1806 C C . VAL B 1 105 ? 9.32 -3.576 -4.629 1 98.81 105 VAL B C 1
ATOM 1808 O O . VAL B 1 105 ? 8.773 -3.154 -5.652 1 98.81 105 VAL B O 1
ATOM 1811 N N . VAL B 1 106 ? 8.664 -4.297 -3.703 1 98.88 106 VAL B N 1
ATOM 1812 C CA . VAL B 1 106 ? 7.227 -4.527 -3.795 1 98.88 106 VAL B CA 1
ATOM 1813 C C . VAL B 1 106 ? 6.566 -4.191 -2.461 1 98.88 106 VAL B C 1
ATOM 1815 O O . VAL B 1 106 ? 7.215 -4.219 -1.413 1 98.88 106 VAL B O 1
ATOM 1818 N N . LEU B 1 107 ? 5.336 -3.838 -2.484 1 98.88 107 LEU B N 1
ATOM 1819 C CA . LEU B 1 107 ? 4.496 -3.625 -1.311 1 98.88 107 LEU B CA 1
ATOM 1820 C C . LEU B 1 107 ? 3.271 -4.535 -1.347 1 98.88 107 LEU B C 1
ATOM 1822 O O . LEU B 1 107 ? 2.586 -4.617 -2.367 1 98.88 107 LEU B O 1
ATOM 1826 N N . THR B 1 108 ? 3.027 -5.273 -0.301 1 98.44 108 THR B N 1
ATOM 1827 C CA . THR B 1 108 ? 1.882 -6.168 -0.196 1 98.44 108 THR B CA 1
ATOM 1828 C C . THR B 1 108 ? 0.936 -5.711 0.911 1 98.44 108 THR B C 1
ATOM 1830 O O . THR B 1 108 ? 1.369 -5.445 2.033 1 98.44 108 THR B O 1
ATOM 1833 N N . VAL B 1 109 ? -0.274 -5.57 0.582 1 98.38 109 VAL B N 1
ATOM 1834 C CA . VAL B 1 109 ? -1.34 -5.332 1.55 1 98.38 109 VAL B CA 1
ATOM 1835 C C . VAL B 1 109 ? -2.199 -6.586 1.691 1 98.38 109 VAL B C 1
ATOM 1837 O O . VAL B 1 109 ? -2.705 -7.113 0.698 1 98.38 109 VAL B O 1
ATOM 1840 N N . ARG B 1 110 ? -2.383 -7.074 2.918 1 96.94 110 ARG B N 1
ATOM 1841 C CA . ARG B 1 110 ? -3.232 -8.227 3.199 1 96.94 110 ARG B CA 1
ATOM 1842 C C . ARG B 1 110 ? -4.285 -7.891 4.246 1 96.94 110 ARG B C 1
ATOM 1844 O O . ARG B 1 110 ? -4.039 -7.086 5.148 1 96.94 110 ARG B O 1
ATOM 1851 N N . TRP B 1 111 ? -5.426 -8.586 4.105 1 96.12 111 TRP B N 1
ATOM 1852 C CA . TRP B 1 111 ? -6.465 -8.383 5.113 1 96.12 111 TRP B CA 1
ATOM 1853 C C . TRP B 1 111 ? -7.383 -9.594 5.203 1 96.12 111 TRP B C 1
ATOM 1855 O O . TRP B 1 111 ? -7.613 -10.281 4.207 1 96.12 111 TRP B O 1
ATOM 1865 N N . PRO B 1 112 ? -7.879 -9.859 6.43 1 94.38 112 PRO B N 1
ATOM 1866 C CA . PRO B 1 112 ? -7.465 -9.211 7.676 1 94.38 112 PRO B CA 1
ATOM 1867 C C . PRO B 1 112 ? -6.055 -9.594 8.102 1 94.38 112 PRO B C 1
ATOM 1869 O O . PRO B 1 112 ? -5.371 -10.344 7.395 1 94.38 112 PRO B O 1
ATOM 1872 N N . SER B 1 113 ? -5.523 -8.883 9.188 1 89.5 113 SER B N 1
ATOM 1873 C CA . SER B 1 113 ? -4.281 -9.32 9.82 1 89.5 113 SER B CA 1
ATOM 1874 C C . SER B 1 113 ? -4.523 -10.508 10.75 1 89.5 113 SER B C 1
ATOM 1876 O O . SER B 1 113 ? -5.211 -10.375 11.766 1 89.5 113 SER B O 1
ATOM 1878 N N . VAL B 1 114 ? -4.02 -11.625 10.422 1 84.5 114 VAL B N 1
ATOM 1879 C CA . VAL B 1 114 ? -4.27 -12.852 11.164 1 84.5 114 VAL B CA 1
ATOM 1880 C C . VAL B 1 114 ? -2.977 -13.328 11.828 1 84.5 114 VAL B C 1
ATOM 1882 O O . VAL B 1 114 ? -1.949 -13.477 11.156 1 84.5 114 VAL B O 1
ATOM 1885 N N . PRO B 1 115 ? -3.066 -13.508 13.141 1 78.31 115 PRO B N 1
ATOM 1886 C CA . PRO B 1 115 ? -1.888 -14.047 13.82 1 78.31 115 PRO B CA 1
ATOM 1887 C C . PRO B 1 115 ? -1.508 -15.445 13.32 1 78.31 115 PRO B C 1
ATOM 1889 O O . PRO B 1 115 ? -2.385 -16.234 12.977 1 78.31 115 PRO B O 1
ATOM 1892 N N . GLY B 1 116 ? -0.156 -15.773 13.383 1 65.69 116 GLY B N 1
ATOM 1893 C CA . GLY B 1 116 ? 0.302 -17.141 13.156 1 65.69 116 GLY B CA 1
ATOM 1894 C C . GLY B 1 116 ? 0.564 -17.453 11.695 1 65.69 116 GLY B C 1
ATOM 1895 O O . GLY B 1 116 ? 1.074 -18.516 11.367 1 65.69 116 GLY B O 1
ATOM 1896 N N . TYR B 1 117 ? -0.05 -16.656 10.867 1 59.28 117 TYR B N 1
ATOM 1897 C CA . TYR B 1 117 ? 0.158 -16.984 9.469 1 59.28 117 TYR B CA 1
ATOM 1898 C C . TYR B 1 117 ? 1.623 -16.828 9.078 1 59.28 117 TYR B C 1
ATOM 1900 O O . TYR B 1 117 ? 2.006 -17.125 7.941 1 59.28 117 TYR B O 1
ATOM 1908 N N . ALA B 1 118 ? 2.598 -16.438 9.93 1 49.78 118 ALA B N 1
ATOM 1909 C CA . ALA B 1 118 ? 3.982 -16.438 9.461 1 49.78 118 ALA B CA 1
ATOM 1910 C C . ALA B 1 118 ? 4.41 -17.812 8.977 1 49.78 118 ALA B C 1
ATOM 1912 O O . ALA B 1 118 ? 4.316 -18.797 9.719 1 49.78 118 ALA B O 1
ATOM 1913 N N . ILE B 1 119 ? 4.207 -18.281 7.832 1 37.22 119 ILE B N 1
ATOM 1914 C CA . ILE B 1 119 ? 4.941 -19.516 7.602 1 37.22 119 ILE B CA 1
ATOM 1915 C C . ILE B 1 119 ? 6.434 -19.281 7.836 1 37.22 119 ILE B C 1
ATOM 1917 O O . ILE B 1 119 ? 7.012 -18.344 7.301 1 37.22 119 ILE B O 1
ATOM 1921 N N . GLY B 1 120 ? 6.949 -19.719 9.086 1 29.7 120 GLY B N 1
ATOM 1922 C CA . GLY B 1 120 ? 8.352 -20.031 9.281 1 29.7 120 GLY B CA 1
ATOM 1923 C C . GLY B 1 120 ? 8.977 -20.734 8.094 1 29.7 120 GLY B C 1
ATOM 1924 O O . GLY B 1 120 ? 8.273 -21.359 7.301 1 29.7 120 GLY B O 1
#